Protein AF-Q93TV1-F1 (afdb_monomer_lite)

Organism: Pseudomonas putida (NCBI:txid303)

pLDDT: mean 79.98, std 17.53, range [32.12, 97.12]

Secondary structure (DSSP, 8-state):
--HHHHHHHHHHHHHHHHHHHHHS-HHHHHHHHHHHHHHHHHTTSTTTGGG-EEEEEE-S-HHHHHHHHHHHHHHHHHHTTSS--PEEEEEEEP-TT--HHHHHHHHHHHHHTT-TT-TTEEEEEEETTEEEE--TTPPPPHHHHHHHHHHHHHHHHHS-TTS---TTHHHHHHHHHHHHHHHH------

Radius of gyration: 18.32 Å; chains: 1; bounding box: 39×38×50 Å

Foldseek 3Di:
DDPVVVVVVLVVLVVLLVVLVVPDDPVLVVVLVVVLVVLQVVLVHPVSQQVAEDEQEDALDPVSLVVVSSVLSSQSVNVVPDVGHAAYEYEYEDALPDDLVSLVSVVVSCVSSVQVVDPSYFYWYDAQHDIHGDDSPDHHDPNSHVLNVVQVVVQVVPDDPPDDDDPPSSVVVVVVSVVVVVVVPDPDDD

Sequence (190 aa):
MSTIHDQAMNYVYQQVLQRLLSFFSRAERTALQLLIQRLVVAAGGMENIGQFKVLVPQSGLRDGCYTLALLRAAQLTVAGRAPATFQLRVASLRWSGDSPLALQNLHRSYSALFLYDDPRVEVLMVDNREVLPFDHRTPVSNEGRESSRVNLLLVGHCRTWLETPELWDDAYLATAEYTARSRAGTTAST

Structure (mmCIF, N/CA/C/O backbone):
data_AF-Q93TV1-F1
#
_entry.id   AF-Q93TV1-F1
#
loop_
_atom_site.group_PDB
_atom_site.id
_atom_site.type_symbol
_atom_site.label_atom_id
_atom_site.label_alt_id
_atom_site.label_comp_id
_atom_site.label_asym_id
_atom_site.label_entity_id
_atom_site.label_seq_id
_atom_site.pdbx_PDB_ins_code
_atom_site.Cartn_x
_atom_site.Cartn_y
_atom_site.Cartn_z
_atom_site.occupancy
_atom_site.B_iso_or_equiv
_atom_site.auth_seq_id
_atom_site.auth_comp_id
_atom_site.auth_asym_id
_atom_site.auth_atom_id
_atom_site.pdbx_PDB_model_num
ATOM 1 N N . MET A 1 1 ? -11.207 -20.197 13.398 1.00 51.91 1 MET A N 1
ATOM 2 C CA . MET A 1 1 ? -9.805 -19.793 13.638 1.00 51.91 1 MET A CA 1
ATOM 3 C C . MET A 1 1 ? -9.750 -19.101 14.995 1.00 51.91 1 MET A C 1
ATOM 5 O O . MET A 1 1 ? -10.727 -18.460 15.351 1.00 51.91 1 MET A O 1
ATOM 9 N N . SER A 1 2 ? -8.733 -19.393 15.811 1.00 61.09 2 SER A N 1
ATOM 10 C CA . SER A 1 2 ? -8.741 -19.150 17.266 1.00 61.09 2 SER A CA 1
ATOM 11 C C . SER A 1 2 ? -8.657 -17.660 17.609 1.00 61.09 2 SER A C 1
ATOM 13 O O . SER A 1 2 ? -7.766 -16.977 17.115 1.00 61.09 2 SER A O 1
ATOM 15 N N . THR A 1 3 ? -9.519 -17.188 18.513 1.00 74.56 3 THR A N 1
ATOM 16 C CA . THR A 1 3 ? -9.548 -15.815 19.059 1.00 74.56 3 THR A CA 1
ATOM 17 C C . THR A 1 3 ? -8.188 -15.330 19.579 1.00 74.56 3 THR A C 1
ATOM 19 O O . THR A 1 3 ? -7.917 -14.132 19.596 1.00 74.56 3 THR A O 1
ATOM 22 N N . ILE A 1 4 ? -7.307 -16.262 19.955 1.00 78.75 4 ILE A N 1
ATOM 23 C CA . ILE A 1 4 ? -5.931 -16.008 20.397 1.00 78.75 4 ILE A CA 1
ATOM 24 C C . ILE A 1 4 ? -5.050 -15.489 19.246 1.00 78.75 4 ILE A C 1
ATOM 26 O O . ILE A 1 4 ? -4.217 -14.613 19.467 1.00 78.75 4 ILE A O 1
ATOM 30 N N . HIS A 1 5 ? -5.233 -15.990 18.019 1.00 79.06 5 HIS A N 1
ATOM 31 C CA . HIS A 1 5 ? -4.479 -15.526 16.850 1.00 79.06 5 HIS A CA 1
ATOM 32 C C . HIS A 1 5 ? -4.855 -14.084 16.497 1.00 79.06 5 HIS A C 1
ATOM 34 O O . HIS A 1 5 ? -3.974 -13.246 16.341 1.00 79.06 5 HIS A O 1
ATOM 40 N N . ASP A 1 6 ? -6.150 -13.766 16.483 1.00 76.31 6 ASP A N 1
ATOM 41 C CA . ASP A 1 6 ? -6.624 -12.408 16.192 1.00 76.31 6 ASP A CA 1
ATOM 42 C C . ASP A 1 6 ? -6.149 -11.398 17.247 1.00 76.31 6 ASP A C 1
ATOM 44 O O . ASP A 1 6 ? -5.763 -10.274 16.922 1.00 76.31 6 ASP A O 1
ATOM 48 N N . GLN A 1 7 ? -6.119 -11.802 18.521 1.00 81.12 7 GLN A N 1
ATOM 49 C CA . GLN A 1 7 ? -5.555 -10.982 19.594 1.00 81.12 7 GLN A CA 1
ATOM 50 C C . GLN A 1 7 ? -4.052 -10.761 19.409 1.00 81.12 7 GLN A C 1
ATOM 52 O O . GLN A 1 7 ? -3.597 -9.619 19.477 1.00 81.12 7 GLN A O 1
ATOM 57 N N . ALA A 1 8 ? -3.286 -11.818 19.129 1.00 86.75 8 ALA A N 1
ATOM 58 C CA . ALA A 1 8 ? -1.849 -11.716 18.890 1.00 86.75 8 ALA A CA 1
ATOM 59 C C . ALA A 1 8 ? -1.531 -10.796 17.699 1.00 86.75 8 ALA A C 1
ATOM 61 O O . ALA A 1 8 ? -0.676 -9.917 17.812 1.00 86.75 8 ALA A O 1
ATOM 62 N N . MET A 1 9 ? -2.266 -10.929 16.594 1.00 87.50 9 MET A N 1
ATOM 63 C CA . MET A 1 9 ? -2.097 -10.076 15.416 1.00 87.50 9 MET A CA 1
ATOM 64 C C . MET A 1 9 ? -2.422 -8.611 15.722 1.00 87.50 9 MET A C 1
ATOM 66 O O . MET A 1 9 ? -1.662 -7.723 15.340 1.00 87.50 9 MET A O 1
ATOM 70 N N . ASN A 1 10 ? -3.478 -8.339 16.496 1.00 86.75 10 ASN A N 1
ATOM 71 C CA . ASN A 1 10 ? -3.793 -6.979 16.940 1.00 86.75 10 ASN A CA 1
ATOM 72 C C . ASN A 1 10 ? -2.676 -6.353 17.793 1.00 86.75 10 ASN A C 1
ATOM 74 O O . ASN A 1 10 ? -2.381 -5.169 17.619 1.00 86.75 10 ASN A O 1
ATOM 78 N N . TYR A 1 11 ? -2.013 -7.123 18.662 1.00 90.25 11 TYR A N 1
ATOM 79 C CA . TYR A 1 11 ? -0.843 -6.632 19.401 1.00 90.25 11 TYR A CA 1
ATOM 80 C C . TYR A 1 11 ? 0.322 -6.282 18.471 1.00 90.25 11 TYR A C 1
ATOM 82 O O . TYR A 1 11 ? 0.925 -5.216 18.620 1.00 90.25 11 TYR A O 1
ATOM 90 N N . VAL A 1 12 ? 0.608 -7.129 17.477 1.00 91.81 12 VAL A N 1
ATOM 91 C CA . VAL A 1 12 ? 1.661 -6.861 16.485 1.00 91.81 12 VAL A CA 1
ATOM 92 C C . VAL A 1 12 ? 1.351 -5.584 15.701 1.00 91.81 12 VAL A C 1
ATOM 94 O O . VAL A 1 12 ? 2.210 -4.710 15.577 1.00 91.81 12 VAL A O 1
ATOM 97 N N . TYR A 1 13 ? 0.110 -5.411 15.245 1.00 92.69 13 TYR A N 1
ATOM 98 C CA . TYR A 1 13 ? -0.332 -4.200 14.550 1.00 92.69 13 TYR A CA 1
ATOM 99 C C . TYR A 1 13 ? -0.162 -2.936 15.399 1.00 92.69 13 TYR A C 1
ATOM 101 O O . TYR A 1 13 ? 0.334 -1.919 14.907 1.00 92.69 13 TYR A O 1
ATOM 109 N N . GLN A 1 14 ? -0.514 -2.991 16.686 1.00 93.25 14 GLN A N 1
ATOM 110 C CA . GLN A 1 14 ? -0.308 -1.871 17.605 1.00 93.25 14 GLN A CA 1
ATOM 111 C C . GLN A 1 14 ? 1.178 -1.548 17.794 1.00 93.25 14 GLN A C 1
ATOM 113 O O . GLN A 1 14 ? 1.552 -0.374 17.781 1.00 93.25 14 GLN A O 1
ATOM 118 N N . GLN A 1 15 ? 2.036 -2.563 17.908 1.00 94.31 15 GLN A N 1
ATOM 119 C CA . GLN A 1 15 ? 3.480 -2.377 18.046 1.00 94.31 15 GLN A CA 1
ATOM 120 C C . GLN A 1 15 ? 4.099 -1.746 16.790 1.00 94.31 15 GLN A C 1
ATOM 122 O O . GLN A 1 15 ? 4.912 -0.822 16.890 1.00 94.31 15 GLN A O 1
ATOM 127 N N . VAL A 1 16 ? 3.688 -2.194 15.599 1.00 94.69 16 VAL A N 1
ATOM 128 C CA . VAL A 1 16 ? 4.121 -1.603 14.322 1.00 94.69 16 VAL A CA 1
ATOM 129 C C . VAL A 1 16 ? 3.671 -0.145 14.229 1.00 94.69 16 VAL A C 1
ATOM 131 O O . VAL A 1 16 ? 4.478 0.724 13.892 1.00 94.69 16 VAL A O 1
ATOM 134 N N . LEU A 1 17 ? 2.419 0.155 14.589 1.00 96.06 17 LEU A N 1
ATOM 135 C CA . LEU A 1 17 ? 1.909 1.525 14.607 1.00 96.06 17 LEU A CA 1
ATOM 136 C C . LEU A 1 17 ? 2.700 2.415 15.573 1.00 96.06 17 LEU A C 1
ATOM 138 O O . LEU A 1 17 ? 3.113 3.508 15.192 1.00 96.06 17 LEU A O 1
ATOM 142 N N . GLN A 1 18 ? 2.954 1.958 16.801 1.00 96.06 18 GLN A N 1
ATOM 143 C CA . GLN A 1 18 ? 3.752 2.704 17.778 1.00 96.06 18 GLN A CA 1
ATOM 144 C C . GLN A 1 18 ? 5.157 2.997 17.249 1.00 96.06 18 GLN A C 1
ATOM 146 O O . GLN A 1 18 ? 5.635 4.129 17.360 1.00 96.06 18 GLN A O 1
ATOM 151 N N . ARG A 1 19 ? 5.793 2.009 16.609 1.00 95.75 19 ARG A N 1
ATOM 152 C CA . ARG A 1 19 ? 7.098 2.188 15.974 1.00 95.75 19 ARG A CA 1
ATOM 153 C C . ARG A 1 19 ? 7.039 3.242 14.868 1.00 95.75 19 ARG A C 1
ATOM 155 O O . ARG A 1 19 ? 7.869 4.145 14.869 1.00 95.75 19 ARG A O 1
ATOM 162 N N . LEU A 1 20 ? 6.050 3.191 13.976 1.00 95.31 20 LEU A N 1
ATOM 163 C CA . LEU A 1 20 ? 5.877 4.202 12.924 1.00 95.31 20 LEU A CA 1
ATOM 164 C C . LEU A 1 20 ? 5.670 5.606 13.496 1.00 95.31 20 LEU A C 1
ATOM 166 O O . LEU A 1 20 ? 6.357 6.545 13.101 1.00 95.31 20 LEU A O 1
ATOM 170 N N . LEU A 1 21 ? 4.785 5.746 14.483 1.00 95.44 21 LEU A N 1
ATOM 171 C CA . LEU A 1 21 ? 4.524 7.033 15.124 1.00 95.44 21 LEU A CA 1
ATOM 172 C C . LEU A 1 21 ? 5.767 7.585 15.831 1.00 95.44 21 LEU A C 1
ATOM 174 O O . LEU A 1 21 ? 5.950 8.801 15.843 1.00 95.44 21 LEU A O 1
ATOM 178 N N . SER A 1 22 ? 6.632 6.723 16.381 1.00 95.56 22 SER A N 1
ATOM 179 C CA . SER A 1 22 ? 7.892 7.141 17.010 1.00 95.56 22 SER A CA 1
ATOM 180 C C . SER A 1 22 ? 8.866 7.798 16.025 1.00 95.56 22 SER A C 1
ATOM 182 O O . SER A 1 22 ? 9.562 8.732 16.413 1.00 95.56 22 SER A O 1
ATOM 184 N N . PHE A 1 23 ? 8.851 7.386 14.752 1.00 93.69 23 PHE A N 1
ATOM 185 C CA . PHE A 1 23 ? 9.654 8.003 13.692 1.00 93.69 23 PHE A CA 1
ATOM 186 C C . PHE A 1 23 ? 9.050 9.298 13.152 1.00 93.69 23 PHE A C 1
ATOM 188 O O . PHE A 1 23 ? 9.790 10.156 12.677 1.00 93.69 23 PHE A O 1
ATOM 195 N N . PHE A 1 24 ? 7.727 9.448 13.218 1.00 94.38 24 PHE A N 1
ATOM 196 C CA . PHE A 1 24 ? 7.070 10.629 12.678 1.00 94.38 24 PHE A CA 1
ATOM 197 C C . PHE A 1 24 ? 7.247 11.858 13.558 1.00 94.38 24 PHE A C 1
ATOM 199 O O . PHE A 1 24 ? 6.998 11.830 14.771 1.00 94.38 24 PHE A O 1
ATOM 206 N N . SER A 1 25 ? 7.592 12.968 12.908 1.00 95.25 25 SER A N 1
ATOM 207 C CA . SER A 1 25 ? 7.603 14.283 13.538 1.00 95.25 25 SER A CA 1
ATOM 208 C C . SER A 1 25 ? 6.189 14.704 13.958 1.00 95.25 25 SER A C 1
ATOM 210 O O . SER A 1 25 ? 5.174 14.154 13.519 1.00 95.25 25 SER A O 1
ATOM 212 N N . ARG A 1 26 ? 6.086 15.722 14.819 1.00 95.75 26 ARG A N 1
ATOM 213 C CA . ARG A 1 26 ? 4.777 16.244 15.247 1.00 95.75 26 ARG A CA 1
ATOM 214 C C . ARG A 1 26 ? 3.926 16.705 14.058 1.00 95.75 26 ARG A C 1
ATOM 216 O O . ARG A 1 26 ? 2.727 16.440 14.045 1.00 95.75 26 ARG A O 1
ATOM 223 N N . ALA A 1 27 ? 4.539 17.363 13.073 1.00 95.88 27 ALA A N 1
ATOM 224 C CA . ALA A 1 27 ? 3.848 17.826 11.871 1.00 95.88 27 ALA A CA 1
ATOM 225 C C . ALA A 1 27 ? 3.308 16.650 11.044 1.00 95.88 27 ALA A C 1
ATOM 227 O O . ALA A 1 27 ? 2.163 16.675 10.598 1.00 95.88 27 ALA A O 1
ATOM 228 N N . GLU A 1 28 ? 4.092 15.582 10.918 1.00 95.44 28 GLU A N 1
ATOM 229 C CA . GLU A 1 28 ? 3.715 14.376 10.176 1.00 95.44 28 GLU A CA 1
ATOM 230 C C . GLU A 1 28 ? 2.576 13.615 10.854 1.00 95.44 28 GLU A C 1
ATOM 232 O O . GLU A 1 28 ? 1.669 13.131 10.183 1.00 95.44 28 GLU A O 1
ATOM 237 N N . ARG A 1 29 ? 2.543 13.577 12.191 1.00 96.38 29 ARG A N 1
ATOM 238 C CA . ARG A 1 29 ? 1.406 13.007 12.934 1.00 96.38 29 ARG A CA 1
ATOM 239 C C . ARG A 1 29 ? 0.117 13.808 12.724 1.00 96.38 29 ARG A C 1
ATOM 241 O O . ARG A 1 29 ? -0.957 13.214 12.656 1.00 96.38 29 ARG A O 1
ATOM 248 N N . THR A 1 30 ? 0.203 15.132 12.586 1.00 96.31 30 THR A N 1
ATOM 249 C CA . THR A 1 30 ? -0.951 15.963 12.205 1.00 96.31 30 THR A CA 1
ATOM 250 C C . THR A 1 30 ? -1.374 15.680 10.762 1.00 96.31 30 THR A C 1
ATOM 252 O O . THR A 1 30 ? -2.558 15.465 10.503 1.00 96.31 30 THR A O 1
ATOM 255 N N . ALA A 1 31 ? -0.417 15.607 9.832 1.00 95.56 31 ALA A N 1
ATOM 256 C CA . ALA A 1 31 ? -0.677 15.259 8.436 1.00 95.56 31 ALA A CA 1
ATOM 257 C C . ALA A 1 31 ? -1.319 13.869 8.299 1.00 95.56 31 ALA A C 1
ATOM 259 O O . ALA A 1 31 ? -2.229 13.690 7.495 1.00 95.56 31 ALA A O 1
ATOM 260 N N . LEU A 1 32 ? -0.924 12.910 9.140 1.00 96.81 32 LEU A N 1
ATOM 261 C CA . LEU A 1 32 ? -1.528 11.584 9.217 1.00 96.81 32 LEU A CA 1
ATOM 262 C C . LEU A 1 32 ? -3.021 11.647 9.572 1.00 96.81 32 LEU A C 1
ATOM 264 O O . LEU A 1 32 ? -3.822 10.953 8.951 1.00 96.81 32 LEU A O 1
ATOM 268 N N . GLN A 1 33 ? -3.424 12.484 10.535 1.00 96.19 33 GLN A N 1
ATOM 269 C CA . GLN A 1 33 ? -4.848 12.640 10.866 1.00 96.19 33 GLN A CA 1
ATOM 270 C C . GLN A 1 33 ? -5.634 13.255 9.701 1.00 96.19 33 GLN A C 1
ATOM 272 O O . GLN A 1 33 ? -6.726 12.785 9.386 1.00 96.19 33 GLN A O 1
ATOM 277 N N . LEU A 1 34 ? -5.059 14.249 9.018 1.00 96.81 34 LEU A N 1
ATOM 278 C CA . LEU A 1 34 ? -5.664 14.845 7.822 1.00 96.81 34 LEU A CA 1
ATOM 279 C C . LEU A 1 34 ? -5.781 13.833 6.674 1.00 96.81 34 LEU A C 1
ATOM 281 O O . LEU A 1 34 ? -6.793 13.805 5.976 1.00 96.81 34 LEU A O 1
ATOM 285 N N . LEU A 1 35 ? -4.774 12.976 6.492 1.00 96.56 35 LEU A N 1
ATOM 286 C CA . LEU A 1 35 ? -4.797 11.894 5.511 1.00 96.56 35 LEU A CA 1
ATOM 287 C C . LEU A 1 35 ? -5.928 10.906 5.810 1.00 96.56 35 LEU A C 1
ATOM 289 O O . LEU A 1 35 ? -6.704 10.593 4.913 1.00 96.56 35 LEU A O 1
ATOM 293 N N . ILE A 1 36 ? -6.068 10.466 7.065 1.00 95.88 36 ILE A N 1
ATOM 294 C CA . ILE A 1 36 ? -7.160 9.574 7.482 1.00 95.88 36 ILE A CA 1
ATOM 295 C C . ILE A 1 36 ? -8.518 10.212 7.170 1.00 95.88 36 ILE A C 1
ATOM 297 O O . ILE A 1 36 ? -9.369 9.561 6.570 1.00 95.88 36 ILE A O 1
ATOM 301 N N . GLN A 1 37 ? -8.713 11.488 7.512 1.00 95.88 37 GLN A N 1
ATOM 302 C CA . GLN A 1 37 ? -9.957 12.201 7.206 1.00 95.88 37 GLN A CA 1
ATOM 303 C C . GLN A 1 37 ? -10.242 12.235 5.702 1.00 95.88 37 GLN A C 1
ATOM 305 O O . GLN A 1 37 ? -11.354 11.928 5.280 1.00 95.88 37 GLN A O 1
ATOM 310 N N . ARG A 1 38 ? -9.236 12.551 4.879 1.00 96.12 38 ARG A N 1
ATOM 311 C CA . ARG A 1 38 ? -9.382 12.571 3.417 1.00 96.12 38 ARG A CA 1
ATOM 312 C C . ARG A 1 38 ? -9.702 11.194 2.842 1.00 96.12 38 ARG A C 1
ATOM 314 O O . ARG A 1 38 ? -10.518 11.113 1.931 1.00 96.12 38 ARG A O 1
ATOM 321 N N . LEU A 1 39 ? -9.109 10.129 3.379 1.00 95.44 39 LEU A N 1
ATOM 322 C CA . LEU A 1 39 ? -9.408 8.754 2.970 1.00 95.44 39 LEU A CA 1
ATOM 323 C C . LEU A 1 39 ? -10.844 8.358 3.323 1.00 95.44 39 LEU A C 1
ATOM 325 O O . LEU A 1 39 ? -11.532 7.786 2.487 1.00 95.44 39 LEU A O 1
ATOM 329 N N . VAL A 1 40 ? -11.317 8.707 4.523 1.00 94.69 40 VAL A N 1
ATOM 330 C CA . VAL A 1 40 ? -12.706 8.455 4.946 1.00 94.69 40 VAL A CA 1
ATOM 331 C C . VAL A 1 40 ? -13.693 9.208 4.051 1.00 94.69 40 VAL A C 1
ATOM 333 O O . VAL A 1 40 ? -14.680 8.634 3.601 1.00 94.69 40 VAL A O 1
ATOM 336 N N . VAL A 1 41 ? -13.419 10.480 3.751 1.00 96.25 41 VAL A N 1
ATOM 337 C CA . VAL A 1 41 ? -14.267 11.282 2.855 1.00 96.25 41 VAL A CA 1
ATOM 338 C C . VAL A 1 41 ? -14.264 10.706 1.438 1.00 96.25 41 VAL A C 1
ATOM 340 O O . VAL A 1 41 ? -15.326 10.561 0.843 1.00 96.25 41 VAL A O 1
ATOM 343 N N . ALA A 1 42 ? -13.099 10.323 0.908 1.00 94.56 42 ALA A N 1
ATOM 344 C CA . ALA A 1 42 ? -12.984 9.722 -0.421 1.00 94.56 42 ALA A CA 1
ATOM 345 C C . ALA A 1 42 ? -13.672 8.351 -0.523 1.00 94.56 42 ALA A C 1
ATOM 347 O O . ALA A 1 42 ? -14.193 8.009 -1.582 1.00 94.56 42 ALA A O 1
ATOM 348 N N . ALA A 1 43 ? -13.707 7.589 0.572 1.00 93.38 43 ALA A N 1
ATOM 349 C CA . ALA A 1 43 ? -14.462 6.345 0.661 1.00 93.38 43 ALA A CA 1
ATOM 350 C C . ALA A 1 43 ? -15.983 6.564 0.691 1.00 93.38 43 ALA A C 1
ATOM 352 O O . ALA A 1 43 ? -16.729 5.606 0.516 1.00 93.38 43 ALA A O 1
ATOM 353 N N . GLY A 1 44 ? -16.452 7.798 0.900 1.00 93.25 44 GLY A N 1
ATOM 354 C CA . GLY A 1 44 ? -17.870 8.101 1.072 1.00 93.25 44 GLY A CA 1
ATOM 355 C C . GLY A 1 44 ? -18.382 7.763 2.471 1.00 93.25 44 GLY A C 1
ATOM 356 O O . GLY A 1 44 ? -19.529 7.355 2.597 1.00 93.25 44 GLY A O 1
ATOM 357 N N . GLY A 1 45 ? -17.534 7.882 3.498 1.00 92.00 45 GLY A N 1
ATOM 358 C CA . GLY A 1 45 ? -17.891 7.628 4.895 1.00 92.00 45 GLY A CA 1
ATOM 359 C C . GLY A 1 45 ? -17.114 6.474 5.533 1.00 92.00 45 GLY A C 1
ATOM 360 O O . GLY A 1 45 ? -16.386 5.726 4.876 1.00 92.00 45 GLY A O 1
ATOM 361 N N . MET A 1 46 ? -17.248 6.337 6.854 1.00 90.62 46 MET A N 1
ATOM 362 C CA . MET A 1 46 ? -16.574 5.279 7.620 1.00 90.62 46 MET A CA 1
ATOM 363 C C . MET A 1 46 ? -17.219 3.908 7.373 1.00 90.62 46 MET A C 1
ATOM 365 O O . MET A 1 46 ? -16.555 2.882 7.438 1.00 90.62 46 MET A O 1
ATOM 369 N N . GLU A 1 47 ? -18.504 3.890 7.042 1.00 89.94 47 GLU A N 1
ATOM 370 C CA . GLU A 1 47 ? -19.279 2.714 6.662 1.00 89.94 47 GLU A CA 1
ATOM 371 C C . GLU A 1 47 ? -18.759 2.058 5.374 1.00 89.94 47 GLU A C 1
ATOM 373 O O . GLU A 1 47 ? -18.751 0.833 5.259 1.00 89.94 47 GLU A O 1
ATOM 378 N N . ASN A 1 48 ? -18.247 2.863 4.441 1.00 91.88 48 ASN A N 1
ATOM 379 C CA . ASN A 1 48 ? -17.777 2.409 3.133 1.00 91.88 48 ASN A CA 1
ATOM 380 C C . ASN A 1 48 ? -16.265 2.135 3.103 1.00 91.88 48 ASN A C 1
ATOM 382 O O . ASN A 1 48 ? -15.750 1.559 2.141 1.00 91.88 48 ASN A O 1
ATOM 386 N N . ILE A 1 49 ? -15.533 2.486 4.170 1.00 93.06 49 ILE A N 1
ATOM 387 C CA . ILE A 1 49 ? -14.069 2.386 4.187 1.00 93.06 49 ILE A CA 1
ATOM 388 C C . ILE A 1 49 ? -13.569 0.953 4.001 1.00 93.06 49 ILE A C 1
ATOM 390 O O . ILE A 1 49 ? -12.516 0.764 3.407 1.00 93.06 49 ILE A O 1
ATOM 394 N N . GLY A 1 50 ? -14.326 -0.057 4.443 1.00 91.31 50 GLY A N 1
ATOM 395 C CA . GLY A 1 50 ? -13.956 -1.471 4.304 1.00 91.31 50 GLY A CA 1
ATOM 396 C C . GLY A 1 50 ? -13.864 -1.964 2.855 1.00 91.31 50 GLY A C 1
ATOM 397 O O . GLY A 1 50 ? -13.154 -2.928 2.573 1.00 91.31 50 GLY A O 1
ATOM 398 N N . GLN A 1 51 ? -14.566 -1.300 1.933 1.00 91.44 51 GLN A N 1
ATOM 399 C CA . GLN A 1 51 ? -14.578 -1.631 0.503 1.00 91.44 51 GLN A CA 1
ATOM 400 C C . GLN A 1 51 ? -13.657 -0.715 -0.313 1.00 91.44 51 GLN A C 1
ATOM 402 O O . GLN A 1 51 ? -13.396 -0.971 -1.490 1.00 91.44 51 GLN A O 1
ATOM 407 N N . PHE A 1 52 ? -13.152 0.354 0.305 1.00 94.62 52 PHE A N 1
ATOM 408 C CA . PHE A 1 52 ? -12.301 1.326 -0.356 1.00 94.62 52 PHE A CA 1
ATOM 409 C C . PHE A 1 52 ? -10.916 0.733 -0.627 1.00 94.62 52 PHE A C 1
ATOM 411 O O . PHE A 1 52 ? -10.285 0.164 0.265 1.00 94.62 52 PHE A O 1
ATOM 418 N N . LYS A 1 53 ? -10.434 0.870 -1.865 1.00 92.94 53 LYS A N 1
ATOM 419 C CA . LYS A 1 53 ? -9.137 0.342 -2.303 1.00 92.94 53 LYS A CA 1
ATOM 420 C C . LYS A 1 53 ? -8.176 1.487 -2.573 1.00 92.94 53 LYS A C 1
ATOM 422 O O . LYS A 1 53 ? -8.437 2.332 -3.426 1.00 92.94 53 LYS A O 1
ATOM 427 N N . VAL A 1 54 ? -7.050 1.486 -1.870 1.00 92.62 54 VAL A N 1
ATOM 428 C CA . VAL A 1 54 ? -5.963 2.449 -2.055 1.00 92.62 54 VAL A CA 1
ATOM 429 C C . VAL A 1 54 ? -4.824 1.756 -2.778 1.00 92.62 54 VAL A C 1
ATOM 431 O O . VAL A 1 54 ? -4.276 0.774 -2.287 1.00 92.62 54 VAL A O 1
ATOM 434 N N . LEU A 1 55 ? -4.473 2.284 -3.944 1.00 89.19 55 LEU A N 1
ATOM 435 C CA . LEU A 1 55 ? -3.403 1.771 -4.784 1.00 89.19 55 LEU A CA 1
ATOM 436 C C . LEU A 1 55 ? -2.153 2.627 -4.620 1.00 89.19 55 LEU A C 1
ATOM 438 O O . LEU A 1 55 ? -2.229 3.848 -4.747 1.00 89.19 55 LEU A O 1
ATOM 442 N N . VAL A 1 56 ? -1.012 1.994 -4.374 1.00 85.56 56 VAL A N 1
ATOM 443 C CA . VAL A 1 56 ? 0.266 2.681 -4.199 1.00 85.56 56 VAL A CA 1
ATOM 444 C C . VAL A 1 56 ? 1.302 2.062 -5.132 1.00 85.56 56 VAL A C 1
ATOM 446 O O . VAL A 1 56 ? 1.748 0.941 -4.871 1.00 85.56 56 VAL A O 1
ATOM 449 N N . PRO A 1 57 ? 1.714 2.768 -6.197 1.00 82.56 57 PRO A N 1
ATOM 450 C CA . PRO A 1 57 ? 2.888 2.366 -6.953 1.00 82.56 57 PRO A CA 1
ATOM 451 C C . PRO A 1 57 ? 4.138 2.543 -6.079 1.00 82.56 57 PRO A C 1
ATOM 453 O O . PRO A 1 57 ? 4.299 3.556 -5.394 1.00 82.56 57 PRO A O 1
ATOM 456 N N . GLN A 1 58 ? 5.018 1.549 -6.075 1.00 82.75 58 GLN A N 1
ATOM 457 C CA . GLN A 1 58 ? 6.266 1.551 -5.325 1.00 82.75 58 GLN A CA 1
ATOM 458 C C . GLN A 1 58 ? 7.458 1.430 -6.263 1.00 82.75 58 GLN A C 1
ATOM 460 O O . GLN A 1 58 ? 7.655 0.416 -6.923 1.00 82.75 58 GLN A O 1
ATOM 465 N N . SER A 1 59 ? 8.279 2.476 -6.264 1.00 70.06 59 SER A N 1
ATOM 466 C CA . SER A 1 59 ? 9.525 2.558 -7.031 1.00 70.06 59 SER A CA 1
ATOM 467 C C . SER A 1 59 ? 10.776 2.292 -6.185 1.00 70.06 59 SER A C 1
ATOM 469 O O . SER A 1 59 ? 11.889 2.335 -6.694 1.00 70.06 59 SER A O 1
ATOM 471 N N . GLY A 1 60 ? 10.626 2.066 -4.873 1.00 73.25 60 GLY A N 1
ATOM 472 C CA . GLY A 1 60 ? 11.751 1.902 -3.939 1.00 73.25 60 GLY A CA 1
ATOM 473 C C . GLY A 1 60 ? 12.494 3.193 -3.588 1.00 73.25 60 GLY A C 1
ATOM 474 O O . GLY A 1 60 ? 13.418 3.168 -2.775 1.00 73.25 60 GLY A O 1
ATOM 475 N N . LEU A 1 61 ? 12.068 4.330 -4.141 1.00 79.19 61 LEU A N 1
ATOM 476 C CA . LEU A 1 61 ? 12.586 5.645 -3.782 1.00 79.19 61 LEU A CA 1
ATOM 477 C C . LEU A 1 61 ? 12.123 6.060 -2.384 1.00 79.19 61 LEU A C 1
ATOM 479 O O . LEU A 1 61 ? 11.064 5.651 -1.899 1.00 79.19 61 LEU A O 1
ATOM 483 N N . ARG A 1 62 ? 12.916 6.926 -1.747 1.00 81.00 62 ARG A N 1
ATOM 484 C CA . ARG A 1 62 ? 12.684 7.390 -0.373 1.00 81.00 62 ARG A CA 1
ATOM 485 C C . ARG A 1 62 ? 11.267 7.933 -0.170 1.00 81.00 62 ARG A C 1
ATOM 487 O O . ARG A 1 62 ? 10.619 7.569 0.809 1.00 81.00 62 ARG A O 1
ATOM 494 N N . ASP A 1 63 ? 10.784 8.752 -1.096 1.00 81.31 63 ASP A N 1
ATOM 495 C CA . ASP A 1 63 ? 9.484 9.416 -0.966 1.00 81.31 63 ASP A CA 1
ATOM 496 C C . ASP A 1 63 ? 8.315 8.434 -1.147 1.00 81.31 63 ASP A C 1
ATOM 498 O O . ASP A 1 63 ? 7.306 8.524 -0.441 1.00 81.31 63 ASP A O 1
ATOM 502 N N . GLY A 1 64 ? 8.481 7.424 -2.009 1.00 83.31 64 GLY A N 1
ATOM 503 C CA . GLY A 1 64 ? 7.528 6.322 -2.171 1.00 83.31 64 GLY A CA 1
ATOM 504 C C . GLY A 1 64 ? 7.443 5.440 -0.923 1.00 83.31 64 GLY A C 1
ATOM 505 O O . GLY A 1 64 ? 6.344 5.140 -0.448 1.00 83.31 64 GLY A O 1
ATOM 506 N N . CYS A 1 65 ? 8.594 5.103 -0.333 1.00 86.50 65 CYS A N 1
ATOM 507 C CA . CYS A 1 65 ? 8.673 4.373 0.934 1.00 86.50 65 CYS A CA 1
ATOM 508 C C . CYS A 1 65 ? 8.050 5.168 2.092 1.00 86.50 65 CYS A C 1
ATOM 510 O O . CYS A 1 65 ? 7.346 4.603 2.929 1.00 86.50 65 CYS A O 1
ATOM 512 N N . TYR A 1 66 ? 8.275 6.484 2.134 1.00 89.69 66 TYR A N 1
ATOM 513 C CA . TYR A 1 66 ? 7.708 7.360 3.157 1.00 89.69 66 TYR A CA 1
ATOM 514 C C . TYR A 1 66 ? 6.181 7.478 3.030 1.00 89.69 66 TYR A C 1
ATOM 516 O O . TYR A 1 66 ? 5.456 7.357 4.019 1.00 89.69 66 TYR A O 1
ATOM 524 N N . THR A 1 67 ? 5.681 7.612 1.801 1.00 91.25 67 THR A N 1
ATOM 525 C CA . THR A 1 67 ? 4.241 7.606 1.503 1.00 91.25 67 THR A CA 1
ATOM 526 C C . THR A 1 67 ? 3.590 6.290 1.929 1.00 91.25 67 THR A C 1
ATOM 528 O O . THR A 1 67 ? 2.535 6.296 2.567 1.00 91.25 67 THR A O 1
ATOM 531 N N . LEU A 1 68 ? 4.240 5.156 1.649 1.00 93.62 68 LEU A N 1
ATOM 532 C CA . LEU A 1 68 ? 3.764 3.843 2.082 1.00 93.62 68 LEU A CA 1
ATOM 533 C C . LEU A 1 68 ? 3.727 3.714 3.606 1.00 93.62 68 LEU A C 1
ATOM 535 O O . LEU A 1 68 ? 2.754 3.196 4.148 1.00 93.62 68 LEU A O 1
ATOM 539 N N . ALA A 1 69 ? 4.746 4.217 4.305 1.00 95.00 69 ALA A N 1
ATOM 540 C CA . ALA A 1 69 ? 4.782 4.218 5.763 1.00 95.00 69 ALA A CA 1
ATOM 541 C C . ALA A 1 69 ? 3.637 5.053 6.367 1.00 95.00 69 ALA A C 1
ATOM 543 O O . ALA A 1 69 ? 2.990 4.608 7.317 1.00 95.00 69 ALA A O 1
ATOM 544 N N . LEU A 1 70 ? 3.341 6.229 5.800 1.00 95.44 70 LEU A N 1
ATOM 545 C CA . LEU A 1 70 ? 2.203 7.061 6.214 1.00 95.44 70 LEU A CA 1
ATOM 546 C C . LEU A 1 70 ? 0.860 6.363 5.974 1.00 95.44 70 LEU A C 1
ATOM 548 O O . LEU A 1 70 ? 0.012 6.347 6.866 1.00 95.44 70 LEU A O 1
ATOM 552 N N . LEU A 1 71 ? 0.670 5.748 4.804 1.00 96.12 71 LEU A N 1
ATOM 553 C CA . LEU A 1 71 ? -0.547 4.993 4.496 1.00 96.12 71 LEU A CA 1
ATOM 554 C C . LEU A 1 71 ? -0.704 3.771 5.400 1.00 96.12 71 LEU A C 1
ATOM 556 O O . LEU A 1 71 ? -1.806 3.505 5.880 1.00 96.12 71 LEU A O 1
ATOM 560 N N . ARG A 1 72 ? 0.394 3.074 5.704 1.00 96.69 72 ARG A N 1
ATOM 561 C CA . ARG A 1 72 ? 0.382 1.958 6.649 1.00 96.69 72 ARG A CA 1
ATOM 562 C C . ARG A 1 72 ? -0.005 2.427 8.048 1.00 96.69 72 ARG A C 1
ATOM 564 O O . ARG A 1 72 ? -0.881 1.832 8.668 1.00 96.69 72 ARG A O 1
ATOM 571 N N . ALA A 1 73 ? 0.566 3.531 8.527 1.00 97.12 73 ALA A N 1
ATOM 572 C CA . ALA A 1 73 ? 0.177 4.115 9.808 1.00 97.12 73 ALA A CA 1
ATOM 573 C C . ALA A 1 73 ? -1.298 4.549 9.824 1.00 97.12 73 ALA A C 1
ATOM 575 O O . ALA A 1 73 ? -1.978 4.367 10.836 1.00 97.12 73 ALA A O 1
ATOM 576 N N . ALA A 1 74 ? -1.815 5.078 8.710 1.00 96.94 74 ALA A N 1
ATOM 577 C CA . ALA A 1 74 ? -3.219 5.456 8.581 1.00 96.94 74 ALA A CA 1
ATOM 578 C C . ALA A 1 74 ? -4.124 4.226 8.700 1.00 96.94 74 ALA A C 1
ATOM 580 O O . ALA A 1 74 ? -5.048 4.221 9.511 1.00 96.94 74 ALA A O 1
ATOM 581 N N . GLN A 1 75 ? -3.805 3.162 7.960 1.00 96.25 75 GLN A N 1
ATOM 582 C CA . GLN A 1 75 ? -4.538 1.898 7.988 1.00 96.25 75 GLN A CA 1
ATOM 583 C C . GLN A 1 75 ? -4.587 1.309 9.403 1.00 96.25 75 GLN A C 1
ATOM 585 O O . GLN A 1 75 ? -5.668 1.011 9.907 1.00 96.25 75 GLN A O 1
ATOM 590 N N . LEU A 1 76 ? -3.438 1.217 10.080 1.00 96.00 76 LEU A N 1
ATOM 591 C CA . LEU A 1 76 ? -3.351 0.674 11.439 1.00 96.00 76 LEU A CA 1
ATOM 592 C C . LEU A 1 76 ? -4.049 1.569 12.478 1.00 96.00 76 LEU A C 1
ATOM 594 O O . LEU A 1 76 ? -4.647 1.069 13.429 1.00 96.00 76 LEU A O 1
ATOM 598 N N . THR A 1 77 ? -4.036 2.892 12.288 1.00 95.31 77 THR A N 1
ATOM 599 C CA . THR A 1 77 ? -4.767 3.827 13.161 1.00 95.31 77 THR A CA 1
ATOM 600 C C . THR A 1 77 ? -6.280 3.645 13.034 1.00 95.31 77 THR A C 1
ATOM 602 O O . THR A 1 77 ? -6.983 3.665 14.045 1.00 95.31 77 THR A O 1
ATOM 605 N N . VAL A 1 78 ? -6.793 3.453 11.813 1.00 93.38 78 VAL A N 1
ATOM 606 C CA . VAL A 1 78 ? -8.220 3.174 11.580 1.00 93.38 78 VAL A CA 1
ATOM 607 C C . VAL A 1 78 ? -8.587 1.794 12.128 1.00 93.38 78 VAL A C 1
ATOM 609 O O . VAL A 1 78 ? -9.604 1.671 12.804 1.00 93.38 78 VAL A O 1
ATOM 612 N N . ALA A 1 79 ? -7.727 0.787 11.941 1.00 92.12 79 ALA A N 1
ATOM 613 C CA . ALA A 1 79 ? -7.927 -0.571 12.457 1.00 92.12 79 ALA A CA 1
ATOM 614 C C . ALA A 1 79 ? -8.118 -0.618 13.980 1.00 92.12 79 ALA A C 1
ATOM 616 O O . ALA A 1 79 ? -8.856 -1.459 14.478 1.00 92.12 79 ALA A O 1
ATOM 617 N N . GLY A 1 80 ? -7.462 0.281 14.720 1.00 88.81 80 GLY A N 1
ATOM 618 C CA . GLY A 1 80 ? -7.612 0.373 16.173 1.00 88.81 80 GLY A CA 1
ATOM 619 C C . GLY A 1 80 ? -8.913 1.035 16.643 1.00 88.81 80 GLY A C 1
ATOM 620 O O . GLY A 1 80 ? -9.200 1.003 17.836 1.00 88.81 80 GLY A O 1
ATOM 621 N N . ARG A 1 81 ? -9.678 1.671 15.745 1.00 87.94 81 ARG A N 1
ATOM 622 C CA . ARG A 1 81 ? -10.885 2.453 16.080 1.00 87.94 81 ARG A CA 1
ATOM 623 C C . ARG A 1 81 ? -12.155 1.955 15.391 1.00 87.94 81 ARG A C 1
ATOM 625 O O . ARG A 1 81 ? -13.245 2.272 15.855 1.00 87.94 81 ARG A O 1
ATOM 632 N N . ALA A 1 82 ? -12.023 1.220 14.291 1.00 85.44 82 ALA A N 1
ATOM 633 C CA . ALA A 1 82 ? -13.127 0.752 13.464 1.00 85.44 82 ALA A CA 1
ATOM 634 C C . ALA A 1 82 ? -12.976 -0.746 13.144 1.00 85.44 82 ALA A C 1
ATOM 636 O O . ALA A 1 82 ? -11.853 -1.237 13.020 1.00 85.44 82 ALA A O 1
ATOM 637 N N . PRO A 1 83 ? -14.092 -1.478 12.965 1.00 81.19 83 PRO A N 1
ATOM 638 C CA . PRO A 1 83 ? -14.057 -2.912 12.667 1.00 81.19 83 PRO A CA 1
ATOM 639 C C . PRO A 1 83 ? -13.479 -3.227 11.277 1.00 81.19 83 PRO A C 1
ATOM 641 O O . PRO A 1 83 ? -12.985 -4.331 11.055 1.00 81.19 83 PRO A O 1
ATOM 644 N N . ALA A 1 84 ? -13.514 -2.265 10.350 1.00 88.25 84 ALA A N 1
ATOM 645 C CA . ALA A 1 84 ? -13.001 -2.399 8.992 1.00 88.25 84 ALA A CA 1
ATOM 646 C C . ALA A 1 84 ? -12.079 -1.228 8.622 1.00 88.25 84 ALA A C 1
ATOM 648 O O . ALA A 1 84 ? -12.197 -0.124 9.155 1.00 88.25 84 ALA A O 1
ATOM 649 N N . THR A 1 85 ? -11.174 -1.470 7.676 1.00 93.50 85 THR A N 1
ATOM 650 C CA . THR A 1 85 ? -10.289 -0.455 7.091 1.00 93.50 85 THR A CA 1
ATOM 651 C C . THR A 1 85 ? -10.243 -0.615 5.583 1.00 93.50 85 THR A C 1
ATOM 653 O O . THR A 1 85 ? -10.578 -1.678 5.066 1.00 93.50 85 THR A O 1
ATOM 656 N N . PHE A 1 86 ? -9.732 0.401 4.895 1.00 95.12 86 PHE A N 1
ATOM 657 C CA . PHE A 1 86 ? -9.449 0.300 3.469 1.00 95.12 86 PHE A CA 1
ATOM 658 C C . PHE A 1 86 ? -8.450 -0.822 3.166 1.00 95.12 86 PHE A C 1
ATOM 660 O O . PHE A 1 86 ? -7.612 -1.190 4.004 1.00 95.12 86 PHE A O 1
ATOM 667 N N . GLN A 1 87 ? -8.559 -1.342 1.948 1.00 94.88 87 GLN A N 1
ATOM 668 C CA . GLN A 1 87 ? -7.665 -2.338 1.376 1.00 94.88 87 GLN A CA 1
ATOM 669 C C . GLN A 1 87 ? -6.493 -1.619 0.714 1.00 94.88 87 GLN A C 1
ATOM 671 O O . GLN A 1 87 ? -6.689 -0.736 -0.126 1.00 94.88 87 GLN A O 1
ATOM 676 N N . LEU A 1 88 ? -5.275 -1.977 1.102 1.00 95.00 88 LEU A N 1
ATOM 677 C CA . LEU A 1 88 ? -4.058 -1.365 0.586 1.00 95.00 88 LEU A CA 1
ATOM 678 C C . LEU A 1 88 ? -3.439 -2.282 -0.468 1.00 95.00 88 LEU A C 1
ATOM 680 O O . LEU A 1 88 ? -3.082 -3.415 -0.174 1.00 95.00 88 LEU A O 1
ATOM 684 N N . ARG A 1 89 ? -3.283 -1.784 -1.691 1.00 91.69 89 ARG A N 1
ATOM 685 C CA . ARG A 1 89 ? -2.622 -2.495 -2.785 1.00 91.69 89 ARG A CA 1
ATOM 686 C C . ARG A 1 89 ? -1.313 -1.808 -3.110 1.00 91.69 89 ARG A C 1
ATOM 688 O O . ARG A 1 89 ? -1.303 -0.672 -3.579 1.00 91.69 89 ARG A O 1
ATOM 695 N N . VAL A 1 90 ? -0.218 -2.497 -2.846 1.00 90.31 90 VAL A N 1
ATOM 696 C CA . VAL A 1 90 ? 1.137 -2.014 -3.089 1.00 90.31 90 VAL A CA 1
ATOM 697 C C . VAL A 1 90 ? 1.643 -2.709 -4.336 1.00 90.31 90 VAL A C 1
ATOM 699 O O . VAL A 1 90 ? 1.737 -3.929 -4.328 1.00 90.31 90 VAL A O 1
ATOM 702 N N . ALA A 1 91 ? 1.953 -1.970 -5.398 1.00 86.94 91 ALA A N 1
ATOM 703 C CA . ALA A 1 91 ? 2.489 -2.577 -6.612 1.00 86.94 91 ALA A CA 1
ATOM 704 C C . ALA A 1 91 ? 3.854 -2.029 -6.969 1.00 86.94 91 ALA A C 1
ATOM 706 O O . ALA A 1 91 ? 4.029 -0.820 -7.118 1.00 86.94 91 ALA A O 1
ATOM 707 N N . SER A 1 92 ? 4.786 -2.945 -7.170 1.00 84.56 92 SER A N 1
ATOM 708 C CA . SER A 1 92 ? 6.124 -2.645 -7.656 1.00 84.56 92 SER A CA 1
ATOM 709 C C . SER A 1 92 ? 6.212 -2.977 -9.133 1.00 84.56 92 SER A C 1
ATOM 711 O O . SER A 1 92 ? 5.884 -4.089 -9.545 1.00 84.56 92 SER A O 1
ATOM 713 N N . LEU A 1 93 ? 6.669 -2.028 -9.940 1.00 76.19 93 LEU A N 1
ATOM 714 C CA . LEU A 1 93 ? 6.988 -2.319 -11.330 1.00 76.19 93 LEU A CA 1
ATOM 715 C C . LEU A 1 93 ? 8.276 -3.142 -11.373 1.00 76.19 93 LEU A C 1
ATOM 717 O O . LEU A 1 93 ? 9.257 -2.774 -10.732 1.00 76.19 93 LEU A O 1
ATOM 721 N N . ARG A 1 94 ? 8.275 -4.242 -12.123 1.00 76.31 94 ARG A N 1
ATOM 722 C CA . ARG A 1 94 ? 9.494 -4.965 -12.472 1.00 76.31 94 ARG A CA 1
ATOM 723 C C . ARG A 1 94 ? 10.056 -4.363 -13.739 1.00 76.31 94 ARG A C 1
ATOM 725 O O . ARG A 1 94 ? 9.402 -4.351 -14.778 1.00 76.31 94 ARG A O 1
ATOM 732 N N . TRP A 1 95 ? 11.286 -3.889 -13.641 1.00 69.06 95 TRP A N 1
ATOM 733 C CA . TRP A 1 95 ? 12.013 -3.321 -14.761 1.00 69.06 95 TRP A CA 1
ATOM 734 C C . TRP A 1 95 ? 13.338 -4.058 -14.965 1.00 69.06 95 TRP A C 1
ATOM 736 O O . TRP A 1 95 ? 13.977 -4.507 -14.011 1.00 69.06 95 TRP A O 1
ATOM 746 N N . SER A 1 96 ? 13.796 -4.170 -16.216 1.00 59.00 96 SER A N 1
ATOM 747 C CA . SER A 1 96 ? 15.040 -4.874 -16.569 1.00 59.00 96 SER A CA 1
ATOM 748 C C . SER A 1 96 ? 16.315 -4.271 -15.956 1.00 59.00 96 SER A C 1
ATOM 750 O O . SER A 1 96 ? 17.361 -4.912 -15.973 1.00 59.00 96 SER A O 1
ATOM 752 N N . GLY A 1 97 ? 16.240 -3.048 -15.431 1.00 61.84 97 GLY A N 1
ATOM 753 C CA . GLY A 1 97 ? 17.309 -2.362 -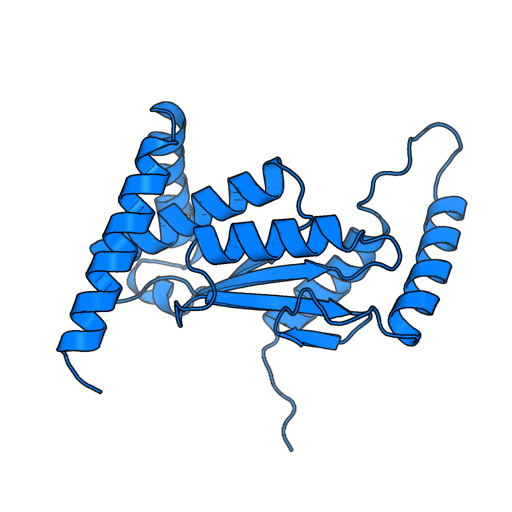14.699 1.00 61.84 97 GLY A CA 1
ATOM 754 C C . GLY A 1 97 ? 17.222 -2.474 -13.173 1.00 61.84 97 GLY A C 1
ATOM 755 O O . GLY A 1 97 ? 18.057 -1.883 -12.489 1.00 61.84 97 GLY A O 1
ATOM 756 N N . ASP A 1 98 ? 16.244 -3.203 -12.622 1.00 68.00 98 ASP A N 1
ATOM 757 C CA . ASP A 1 98 ? 16.148 -3.405 -11.175 1.00 68.00 98 ASP A CA 1
ATOM 758 C C . ASP A 1 98 ? 17.358 -4.187 -10.662 1.00 68.00 98 ASP A C 1
ATOM 760 O O . ASP A 1 98 ? 17.529 -5.379 -10.935 1.00 68.00 98 ASP A O 1
ATOM 764 N N . SER A 1 99 ? 18.185 -3.526 -9.854 1.00 76.19 99 SER A N 1
ATOM 765 C CA . SER A 1 99 ? 19.239 -4.213 -9.115 1.00 76.19 99 SER A CA 1
ATOM 766 C C . SER A 1 99 ? 18.615 -5.228 -8.146 1.00 76.19 99 SER A C 1
ATOM 768 O O . SER A 1 99 ? 17.678 -4.876 -7.420 1.00 76.19 99 SER A O 1
ATOM 770 N N . PRO A 1 100 ? 19.169 -6.450 -8.023 1.00 80.56 100 PRO A N 1
ATOM 771 C CA . PRO A 1 100 ? 18.755 -7.402 -6.992 1.00 80.56 100 PRO A CA 1
ATOM 772 C C . PRO A 1 100 ? 18.761 -6.794 -5.581 1.00 80.56 100 PRO A C 1
ATOM 774 O O . PRO A 1 100 ? 17.923 -7.135 -4.747 1.00 80.56 100 PRO A O 1
ATOM 777 N N . LEU A 1 101 ? 19.667 -5.844 -5.320 1.00 84.38 101 LEU A N 1
ATOM 778 C CA . LEU A 1 101 ? 19.740 -5.126 -4.049 1.00 84.38 101 LEU A CA 1
ATOM 779 C C . LEU A 1 101 ? 18.518 -4.222 -3.818 1.00 84.38 101 LEU A C 1
ATOM 781 O O . LEU A 1 101 ? 18.029 -4.127 -2.694 1.00 84.38 101 LEU A O 1
ATOM 785 N N . ALA A 1 102 ? 17.999 -3.578 -4.867 1.00 83.00 102 ALA A N 1
ATOM 786 C CA . ALA A 1 102 ? 16.816 -2.725 -4.769 1.00 83.00 102 ALA A CA 1
ATOM 787 C C . ALA A 1 102 ? 15.570 -3.546 -4.397 1.00 83.00 102 ALA A C 1
ATOM 789 O O . ALA A 1 102 ? 14.831 -3.171 -3.486 1.00 83.00 102 ALA A O 1
ATOM 790 N N . LEU A 1 103 ? 15.395 -4.718 -5.013 1.00 86.25 103 LEU A N 1
ATOM 791 C CA . LEU A 1 103 ? 14.299 -5.643 -4.695 1.00 86.25 103 LEU A CA 1
ATOM 792 C C . LEU A 1 103 ? 14.412 -6.215 -3.279 1.00 86.25 103 LEU A C 1
ATOM 794 O O . LEU A 1 103 ? 13.411 -6.319 -2.572 1.00 86.25 103 LEU A O 1
ATOM 798 N N . GLN A 1 104 ? 15.627 -6.545 -2.832 1.00 89.69 104 GLN A N 1
ATOM 799 C CA . GLN A 1 104 ? 15.867 -6.970 -1.451 1.00 89.69 104 GLN A CA 1
ATOM 800 C C . GLN A 1 104 ? 15.546 -5.859 -0.445 1.00 89.69 104 GLN A C 1
ATOM 802 O O . GLN A 1 104 ? 14.982 -6.134 0.616 1.00 89.69 104 GLN A O 1
ATOM 807 N N . ASN A 1 105 ? 15.866 -4.604 -0.771 1.00 88.75 105 ASN A N 1
ATOM 808 C CA . ASN A 1 105 ? 15.521 -3.459 0.068 1.00 88.75 105 ASN A CA 1
ATOM 809 C C . ASN A 1 105 ? 14.004 -3.248 0.135 1.00 88.75 105 ASN A C 1
ATOM 811 O O . ASN A 1 105 ? 13.477 -3.065 1.231 1.00 88.75 105 ASN A O 1
ATOM 815 N N . LEU A 1 106 ? 13.295 -3.347 -0.995 1.00 89.62 106 LEU A N 1
ATOM 816 C CA . LEU A 1 106 ? 11.829 -3.324 -1.028 1.00 89.62 106 LEU A CA 1
ATOM 817 C C . LEU A 1 106 ? 11.233 -4.435 -0.164 1.00 89.62 106 LEU A C 1
ATOM 819 O O . LEU A 1 106 ? 10.408 -4.159 0.705 1.00 89.62 106 LEU A O 1
ATOM 823 N N . HIS A 1 107 ? 11.712 -5.670 -0.332 1.00 92.19 107 HIS A N 1
ATOM 824 C CA . HIS A 1 107 ? 11.276 -6.801 0.479 1.00 92.19 107 HIS A CA 1
ATOM 825 C C . HIS A 1 107 ? 11.475 -6.534 1.975 1.00 92.19 107 HIS A C 1
ATOM 827 O O . HIS A 1 107 ? 10.538 -6.693 2.754 1.00 92.19 107 HIS A O 1
ATOM 833 N N . ARG A 1 108 ? 12.660 -6.053 2.375 1.00 92.19 108 ARG A N 1
ATOM 834 C CA . ARG A 1 108 ? 12.959 -5.699 3.769 1.00 92.19 108 ARG A CA 1
ATOM 835 C C . ARG A 1 108 ? 12.020 -4.613 4.295 1.00 92.19 108 ARG A C 1
ATOM 837 O O . ARG A 1 108 ? 11.543 -4.730 5.422 1.00 92.19 108 ARG A O 1
ATOM 844 N N . SER A 1 109 ? 11.746 -3.579 3.501 1.00 91.50 109 SER A N 1
ATOM 845 C CA . SER A 1 109 ? 10.826 -2.503 3.879 1.00 91.50 109 SER A CA 1
ATOM 846 C C . SER A 1 109 ? 9.389 -3.006 4.037 1.00 91.50 109 SER A C 1
ATOM 848 O O . SER A 1 109 ? 8.731 -2.654 5.012 1.00 91.50 109 SER A O 1
ATOM 850 N N . TYR A 1 110 ? 8.908 -3.873 3.143 1.00 93.94 110 TYR A N 1
ATOM 851 C CA . TYR A 1 110 ? 7.567 -4.461 3.246 1.00 93.94 110 TYR A CA 1
ATOM 852 C C . TYR A 1 110 ? 7.425 -5.371 4.464 1.00 93.94 110 TYR A C 1
ATOM 854 O O . TYR A 1 110 ? 6.426 -5.285 5.179 1.00 93.94 110 TYR A O 1
ATOM 862 N N . SER A 1 111 ? 8.449 -6.172 4.762 1.00 93.25 111 SER A N 1
ATOM 863 C CA . SER A 1 111 ? 8.490 -6.986 5.980 1.00 93.25 111 SER A CA 1
ATOM 864 C C . SER A 1 111 ? 8.517 -6.114 7.240 1.00 93.25 111 SER A C 1
ATOM 866 O O . SER A 1 111 ? 7.808 -6.394 8.200 1.00 93.25 111 SER A O 1
ATOM 868 N N . ALA A 1 112 ? 9.270 -5.007 7.239 1.00 92.12 112 ALA A N 1
ATOM 869 C CA . ALA A 1 112 ? 9.328 -4.083 8.376 1.00 92.12 112 ALA A CA 1
ATOM 870 C C . ALA A 1 112 ? 7.997 -3.354 8.639 1.00 92.12 112 ALA A C 1
ATOM 872 O O . ALA A 1 112 ? 7.704 -3.004 9.783 1.00 92.12 112 ALA A O 1
ATOM 873 N N . LEU A 1 113 ? 7.201 -3.133 7.591 1.00 93.50 113 LEU A N 1
ATOM 874 C CA . LEU A 1 113 ? 5.852 -2.564 7.661 1.00 93.50 113 LEU A CA 1
ATOM 875 C C . LEU A 1 113 ? 4.760 -3.618 7.891 1.00 93.50 113 LEU A C 1
ATOM 877 O O . LEU A 1 113 ? 3.580 -3.261 7.978 1.00 93.50 113 LEU A O 1
ATOM 881 N N . PHE A 1 114 ? 5.154 -4.889 8.011 1.00 93.50 114 PHE A N 1
ATOM 882 C CA . PHE A 1 114 ? 4.272 -6.019 8.274 1.00 93.50 114 PHE A CA 1
ATOM 883 C C . PHE A 1 114 ? 3.132 -6.098 7.244 1.00 93.50 114 PHE A C 1
ATOM 885 O O . PHE A 1 114 ? 1.954 -6.120 7.596 1.00 93.50 114 PHE A O 1
ATOM 892 N N . LEU A 1 115 ? 3.493 -6.006 5.956 1.00 93.81 115 LEU A N 1
ATOM 893 C CA . LEU A 1 115 ? 2.534 -5.971 4.845 1.00 93.81 115 LEU A CA 1
ATOM 894 C C . LEU A 1 115 ? 2.081 -7.364 4.398 1.00 93.81 115 LEU A C 1
ATOM 896 O O . LEU A 1 115 ? 0.932 -7.513 4.015 1.00 93.81 115 LEU A O 1
ATOM 900 N N . TYR A 1 116 ? 2.959 -8.369 4.436 1.00 91.94 116 TYR A N 1
ATOM 901 C CA . TYR A 1 116 ? 2.641 -9.717 3.940 1.00 91.94 116 TYR A CA 1
ATOM 902 C C . TYR A 1 116 ? 1.650 -10.470 4.833 1.00 91.94 116 TYR A C 1
ATOM 904 O O . TYR A 1 116 ? 0.862 -11.269 4.339 1.00 91.94 116 TYR A O 1
ATOM 912 N N . ASP A 1 117 ? 1.699 -10.209 6.138 1.00 89.88 117 ASP A N 1
ATOM 913 C CA . ASP A 1 117 ? 0.916 -10.924 7.149 1.00 89.88 117 ASP A CA 1
ATOM 914 C C . ASP A 1 117 ? -0.440 -10.259 7.446 1.00 89.88 117 ASP A C 1
ATOM 916 O O . ASP A 1 117 ? -1.215 -10.756 8.263 1.00 89.88 117 ASP A O 1
ATOM 920 N N . ASP A 1 118 ? -0.737 -9.124 6.804 1.00 91.19 118 ASP A N 1
ATOM 921 C CA . ASP A 1 118 ? -2.004 -8.421 6.974 1.00 91.19 118 ASP A CA 1
ATOM 922 C C . ASP A 1 118 ? -2.954 -8.729 5.806 1.00 91.19 118 ASP A C 1
ATOM 924 O O . ASP A 1 118 ? -2.690 -8.303 4.681 1.00 91.19 118 ASP A O 1
ATOM 928 N N . PRO A 1 119 ? -4.102 -9.393 6.044 1.00 90.25 119 PRO A N 1
ATOM 929 C CA . PRO A 1 119 ? -5.039 -9.772 4.984 1.00 90.25 119 PRO A CA 1
ATOM 930 C C . PRO A 1 119 ? -5.690 -8.574 4.276 1.00 90.25 119 PRO A C 1
ATOM 932 O O . PRO A 1 119 ? -6.354 -8.737 3.256 1.00 90.25 119 PRO A O 1
ATOM 935 N N . ARG A 1 120 ? -5.544 -7.361 4.819 1.00 91.69 120 ARG A N 1
ATOM 936 C CA . ARG A 1 120 ? -6.065 -6.116 4.238 1.00 91.69 120 ARG A CA 1
ATOM 937 C C . ARG A 1 120 ? -5.072 -5.485 3.264 1.00 91.69 120 ARG A C 1
ATOM 939 O O . ARG A 1 120 ? -5.356 -4.411 2.723 1.00 91.69 120 ARG A O 1
ATOM 946 N N . VAL A 1 121 ? -3.898 -6.089 3.092 1.00 94.69 121 VAL A N 1
ATOM 947 C CA . VAL A 1 121 ? -2.826 -5.598 2.237 1.00 94.69 121 VAL A CA 1
ATOM 948 C C . VAL A 1 121 ? -2.499 -6.641 1.177 1.00 94.69 121 VAL A C 1
ATOM 950 O O . VAL A 1 121 ? -2.258 -7.804 1.475 1.00 94.69 121 VAL A O 1
ATOM 953 N N . GLU A 1 122 ? -2.444 -6.209 -0.076 1.00 92.88 122 GLU A N 1
ATOM 954 C CA . GLU A 1 122 ? -1.937 -7.018 -1.181 1.00 92.88 122 GLU A CA 1
ATOM 955 C C . GLU A 1 122 ? -0.630 -6.393 -1.676 1.00 92.88 122 GLU A C 1
ATOM 957 O O . GLU A 1 122 ? -0.593 -5.209 -2.029 1.00 92.88 122 GLU A O 1
ATOM 962 N N . VAL A 1 123 ? 0.445 -7.184 -1.705 1.00 92.88 123 VAL A N 1
ATOM 963 C CA . VAL A 1 123 ? 1.743 -6.771 -2.253 1.00 92.88 123 VAL A CA 1
ATOM 964 C C . VAL A 1 123 ? 1.948 -7.468 -3.592 1.00 92.88 123 VAL A C 1
ATOM 966 O O . VAL A 1 123 ? 2.042 -8.693 -3.676 1.00 92.88 123 VAL A O 1
ATOM 969 N N . LEU A 1 124 ? 1.995 -6.665 -4.643 1.00 88.81 124 LEU A N 1
ATOM 970 C CA . LEU A 1 124 ? 1.971 -7.086 -6.031 1.00 88.81 124 LEU A CA 1
ATOM 971 C C . LEU A 1 124 ? 3.247 -6.629 -6.734 1.00 88.81 124 LEU A C 1
ATOM 973 O O . LEU A 1 124 ? 3.863 -5.620 -6.383 1.00 88.81 124 LEU A O 1
ATOM 977 N N . MET A 1 125 ? 3.620 -7.364 -7.766 1.00 85.88 125 MET A N 1
ATOM 978 C CA . MET A 1 125 ? 4.583 -6.935 -8.759 1.00 85.88 125 MET A CA 1
ATOM 979 C C . MET A 1 125 ? 3.941 -6.969 -10.138 1.00 85.88 125 MET A C 1
ATOM 981 O O . MET A 1 125 ? 3.082 -7.805 -10.414 1.00 85.88 125 MET A O 1
ATOM 985 N N . VAL A 1 126 ? 4.347 -6.040 -10.990 1.00 79.44 126 VAL A N 1
ATOM 986 C CA . VAL A 1 126 ? 3.892 -5.979 -12.375 1.00 79.44 126 VAL A CA 1
ATOM 987 C C . VAL A 1 126 ? 5.078 -6.270 -13.264 1.00 79.44 126 VAL A C 1
ATOM 989 O O . VAL A 1 126 ? 6.066 -5.544 -13.215 1.00 79.44 126 VAL A O 1
ATOM 992 N N . ASP A 1 127 ? 4.975 -7.326 -14.056 1.00 78.94 127 ASP A N 1
ATOM 993 C CA . ASP A 1 127 ? 5.958 -7.677 -15.072 1.00 78.94 127 ASP A CA 1
ATOM 994 C C . ASP A 1 127 ? 5.252 -7.665 -16.426 1.00 78.94 127 ASP A C 1
ATOM 996 O O . ASP A 1 127 ? 4.293 -8.408 -16.646 1.00 78.94 127 ASP A O 1
ATOM 1000 N N . ASN A 1 128 ? 5.676 -6.760 -17.311 1.00 75.31 128 ASN A N 1
ATOM 1001 C CA . ASN A 1 128 ? 5.002 -6.486 -18.577 1.00 75.31 128 ASN A CA 1
ATOM 1002 C C . ASN A 1 128 ? 3.513 -6.110 -18.386 1.00 75.31 128 ASN A C 1
ATOM 1004 O O . ASN A 1 128 ? 3.193 -4.978 -18.028 1.00 75.31 128 ASN A O 1
ATOM 1008 N N . ARG A 1 129 ? 2.604 -7.070 -18.612 1.00 70.81 129 ARG A N 1
ATOM 1009 C CA . ARG A 1 129 ? 1.140 -6.937 -18.489 1.00 70.81 129 ARG A CA 1
ATOM 1010 C C . ARG A 1 129 ? 0.538 -7.871 -17.442 1.00 70.81 129 ARG A C 1
ATOM 1012 O O . ARG A 1 129 ? -0.685 -7.922 -17.298 1.00 70.81 129 ARG A O 1
ATOM 1019 N N . GLU A 1 130 ? 1.376 -8.605 -16.722 1.00 73.56 130 GLU A N 1
ATOM 1020 C CA . GLU A 1 130 ? 0.947 -9.564 -15.716 1.00 73.56 130 GLU A CA 1
ATOM 1021 C C . GLU A 1 130 ? 1.082 -8.971 -14.318 1.00 73.56 130 GLU A C 1
ATOM 1023 O O . GLU A 1 130 ? 2.079 -8.334 -13.975 1.00 73.56 130 GLU A O 1
ATOM 1028 N N . VAL A 1 131 ? 0.046 -9.180 -13.504 1.00 81.31 131 VAL A N 1
ATOM 1029 C CA . VAL A 1 131 ? 0.041 -8.815 -12.087 1.00 81.31 131 VAL A CA 1
ATOM 1030 C C . VAL A 1 131 ? 0.296 -10.085 -11.292 1.00 81.31 131 VAL A C 1
ATOM 1032 O O . VAL A 1 131 ? -0.534 -10.993 -11.281 1.00 81.31 131 VAL A O 1
ATOM 1035 N N . LEU A 1 132 ? 1.443 -10.134 -10.628 1.00 85.25 132 LEU A N 1
ATOM 1036 C CA . LEU A 1 132 ? 1.919 -11.288 -9.878 1.00 85.25 132 LEU A CA 1
ATOM 1037 C C . LEU A 1 132 ? 2.042 -10.925 -8.390 1.00 85.25 132 LEU A C 1
ATOM 1039 O O . LEU A 1 132 ? 2.229 -9.752 -8.056 1.00 85.25 132 LEU A O 1
ATOM 1043 N N . PRO A 1 133 ? 1.964 -11.895 -7.465 1.00 89.19 133 PRO A N 1
ATOM 1044 C CA . PRO A 1 133 ? 2.391 -11.675 -6.088 1.00 89.19 133 PRO A CA 1
ATOM 1045 C C . PRO A 1 133 ? 3.847 -11.208 -6.058 1.00 89.19 133 PRO A C 1
ATOM 1047 O O . PRO A 1 133 ? 4.679 -11.726 -6.802 1.00 89.19 133 PRO A O 1
ATOM 1050 N N . PHE A 1 134 ? 4.165 -10.228 -5.214 1.00 89.56 134 PHE A N 1
ATOM 1051 C CA . PHE A 1 134 ? 5.528 -9.710 -5.144 1.00 89.56 134 PHE A CA 1
ATOM 1052 C C . PHE A 1 134 ? 6.513 -10.786 -4.670 1.00 89.56 134 PHE A C 1
ATOM 1054 O O . PHE A 1 134 ? 6.425 -11.269 -3.540 1.00 89.56 134 PHE A O 1
ATOM 1061 N N . ASP A 1 135 ? 7.507 -11.086 -5.504 1.00 89.12 135 ASP A N 1
ATOM 1062 C CA . ASP A 1 135 ? 8.659 -11.902 -5.141 1.00 89.12 135 ASP A CA 1
ATOM 1063 C C . ASP A 1 135 ? 9.965 -11.227 -5.581 1.00 89.12 135 ASP A C 1
ATOM 1065 O O . ASP A 1 135 ? 10.252 -11.044 -6.763 1.00 89.12 135 ASP A O 1
ATOM 1069 N N . HIS A 1 136 ? 10.800 -10.898 -4.596 1.00 86.62 136 HIS A N 1
ATOM 1070 C CA . HIS A 1 136 ? 12.105 -10.268 -4.798 1.00 86.62 136 HIS A CA 1
ATOM 1071 C C . HIS A 1 136 ? 13.127 -11.160 -5.516 1.00 86.62 136 HIS A C 1
ATOM 1073 O O . HIS A 1 136 ? 14.171 -10.659 -5.936 1.00 86.62 136 HIS A O 1
ATOM 1079 N N . ARG A 1 137 ? 12.873 -12.471 -5.614 1.00 87.12 137 ARG A N 1
ATOM 1080 C CA . ARG A 1 137 ? 13.756 -13.445 -6.274 1.00 87.12 137 ARG A CA 1
ATOM 1081 C C . ARG A 1 137 ? 13.349 -13.725 -7.711 1.00 87.12 137 ARG A C 1
ATOM 1083 O O . ARG A 1 137 ? 14.172 -14.229 -8.472 1.00 87.12 137 ARG A O 1
ATOM 1090 N N . THR A 1 138 ? 12.112 -13.402 -8.077 1.00 83.69 138 THR A N 1
ATOM 1091 C CA . THR A 1 138 ? 11.592 -13.682 -9.410 1.00 83.69 138 THR A CA 1
ATOM 1092 C C . THR A 1 138 ? 12.282 -12.770 -10.435 1.00 83.69 138 THR A C 1
ATOM 1094 O O . THR A 1 138 ? 12.231 -11.537 -10.305 1.00 83.69 138 THR A O 1
ATOM 1097 N N . PRO A 1 139 ? 12.980 -13.333 -11.441 1.00 80.31 139 PRO A N 1
ATOM 1098 C CA . PRO A 1 139 ? 13.601 -12.544 -12.499 1.00 80.31 139 PRO A CA 1
ATOM 1099 C C . PRO A 1 139 ? 12.534 -11.901 -13.391 1.00 80.31 139 PRO A C 1
ATOM 1101 O O . PRO A 1 139 ? 11.402 -12.368 -13.445 1.00 80.31 139 PRO A O 1
ATOM 1104 N N . VAL A 1 140 ? 12.911 -10.838 -14.103 1.00 80.75 140 VAL A N 1
ATOM 1105 C CA . VAL A 1 140 ? 12.034 -10.227 -15.115 1.00 80.75 140 VAL A CA 1
ATOM 1106 C C . VAL A 1 140 ? 11.826 -11.213 -16.266 1.00 80.75 140 VAL A C 1
ATOM 1108 O O . VAL A 1 140 ? 12.797 -11.817 -16.744 1.00 80.75 140 VAL A O 1
ATOM 1111 N N . SER A 1 141 ? 10.577 -11.348 -16.703 1.00 83.69 141 SER A N 1
ATOM 1112 C CA . SER A 1 141 ? 10.153 -12.139 -17.854 1.00 83.69 141 SER A CA 1
ATOM 1113 C C . SER A 1 141 ? 10.867 -11.699 -19.138 1.00 83.69 141 SER A C 1
ATOM 1115 O O . SER A 1 141 ? 11.392 -10.585 -19.249 1.00 83.69 141 SER A O 1
ATOM 1117 N N . ASN A 1 142 ? 10.924 -12.585 -20.133 1.00 82.94 142 ASN A N 1
ATOM 1118 C CA . ASN A 1 142 ? 11.534 -12.231 -21.414 1.00 82.94 142 ASN A CA 1
ATOM 1119 C C . ASN A 1 142 ? 10.686 -11.183 -22.143 1.00 82.94 142 ASN A C 1
ATOM 1121 O O . ASN A 1 142 ? 11.239 -10.233 -22.689 1.00 82.94 142 ASN A O 1
ATOM 1125 N N . GLU A 1 143 ? 9.362 -11.310 -22.081 1.00 80.69 143 GLU A N 1
ATOM 1126 C CA . GLU A 1 143 ? 8.411 -10.341 -22.616 1.00 80.69 143 GLU A CA 1
ATOM 1127 C C . GLU A 1 143 ? 8.564 -8.979 -21.933 1.00 80.69 143 GLU A C 1
ATOM 1129 O O . GLU A 1 143 ? 8.620 -7.958 -22.611 1.00 80.69 143 GLU A O 1
ATOM 1134 N N . GLY A 1 144 ? 8.704 -8.958 -20.605 1.00 77.62 144 GLY A N 1
ATOM 1135 C CA . GLY A 1 144 ? 8.976 -7.746 -19.837 1.00 77.62 144 GLY A CA 1
ATOM 1136 C C . GLY A 1 144 ? 10.287 -7.096 -20.238 1.00 77.62 144 GLY A C 1
ATOM 1137 O O . GLY A 1 144 ? 10.321 -5.893 -20.469 1.00 77.62 144 GLY A O 1
ATOM 1138 N N . ARG A 1 145 ? 11.353 -7.883 -20.424 1.00 80.25 145 ARG A N 1
ATOM 1139 C CA . ARG A 1 145 ? 12.645 -7.366 -20.893 1.00 80.25 145 ARG A CA 1
ATOM 1140 C C . ARG A 1 145 ? 12.545 -6.733 -22.282 1.00 80.25 145 ARG A C 1
ATOM 1142 O O . ARG A 1 145 ? 13.135 -5.678 -22.499 1.00 80.25 145 ARG A O 1
ATOM 1149 N N . GLU A 1 146 ? 11.822 -7.347 -23.214 1.00 80.19 146 GLU A N 1
ATOM 1150 C CA . GLU A 1 146 ? 11.661 -6.797 -24.564 1.00 80.19 146 GLU A CA 1
ATOM 1151 C C . GLU A 1 146 ? 10.765 -5.551 -24.575 1.00 80.19 146 GLU A C 1
ATOM 1153 O O . GLU A 1 146 ? 11.152 -4.538 -25.161 1.00 80.19 146 GLU A O 1
ATOM 1158 N N . SER A 1 147 ? 9.641 -5.563 -23.849 1.00 74.75 147 SER A N 1
ATOM 1159 C CA . SER A 1 147 ? 8.804 -4.371 -23.638 1.00 74.75 147 SER A CA 1
ATOM 1160 C C . SER A 1 147 ? 9.613 -3.226 -23.029 1.00 74.75 147 SER A C 1
ATOM 1162 O O . SER A 1 147 ? 9.546 -2.096 -23.511 1.00 74.75 147 SER A O 1
ATOM 1164 N N . SER A 1 148 ? 10.454 -3.527 -22.035 1.00 74.06 148 SER A N 1
ATOM 1165 C CA . SER A 1 148 ? 11.349 -2.554 -21.419 1.00 74.06 148 SER A CA 1
ATOM 1166 C C . SER A 1 148 ? 12.305 -1.917 -22.429 1.00 74.06 148 SER A C 1
ATOM 1168 O O . SER A 1 148 ? 12.471 -0.701 -22.470 1.00 74.06 148 SER A O 1
ATOM 1170 N N . ARG A 1 149 ? 12.920 -2.716 -23.304 1.00 77.56 149 ARG A N 1
ATOM 1171 C CA . ARG A 1 149 ? 13.820 -2.189 -24.342 1.00 77.56 149 ARG A CA 1
ATOM 1172 C C . ARG A 1 149 ? 13.098 -1.265 -25.318 1.00 77.56 149 ARG A C 1
ATOM 1174 O O . ARG A 1 149 ? 13.653 -0.232 -25.685 1.00 77.56 149 ARG A O 1
ATOM 1181 N N . VAL A 1 150 ? 11.889 -1.635 -25.740 1.00 76.75 150 VAL A N 1
ATOM 1182 C CA . VAL A 1 150 ? 11.074 -0.830 -26.662 1.00 76.75 150 VAL A CA 1
ATOM 1183 C C . VAL A 1 150 ? 10.670 0.491 -26.017 1.00 76.75 150 VAL A C 1
ATOM 1185 O O . VAL A 1 150 ? 10.832 1.542 -26.638 1.00 76.75 150 VAL A O 1
ATOM 1188 N N . ASN A 1 151 ? 10.210 0.459 -24.768 1.00 72.12 151 ASN A N 1
ATOM 1189 C CA . ASN A 1 151 ? 9.827 1.666 -24.051 1.00 72.12 151 ASN A CA 1
ATOM 1190 C C . ASN A 1 151 ? 11.025 2.604 -23.839 1.00 72.12 151 ASN A C 1
ATOM 1192 O O . ASN A 1 151 ? 10.898 3.799 -24.086 1.00 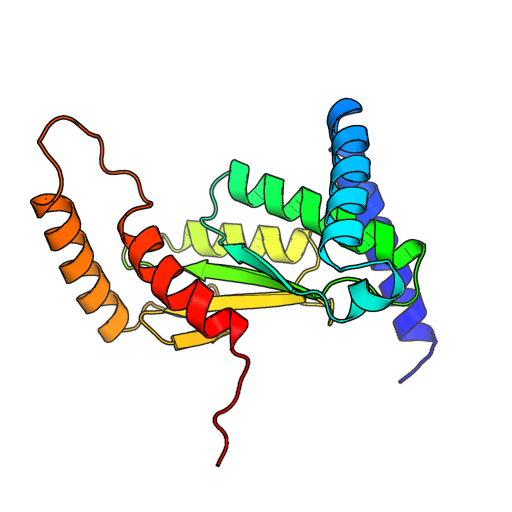72.12 151 ASN A O 1
ATOM 1196 N N . LEU A 1 152 ? 12.218 2.083 -23.529 1.00 70.94 152 LEU A N 1
ATOM 1197 C CA . LEU A 1 152 ? 13.433 2.903 -23.418 1.00 70.94 152 LEU A CA 1
ATOM 1198 C C . LEU A 1 152 ? 13.778 3.619 -24.735 1.00 70.94 152 LEU A C 1
ATOM 1200 O O . LEU A 1 152 ? 14.156 4.792 -24.723 1.00 70.94 152 LEU A O 1
ATOM 1204 N N . LEU A 1 153 ? 13.619 2.940 -25.877 1.00 77.38 153 LEU A N 1
ATOM 1205 C CA . LEU A 1 153 ? 13.808 3.550 -27.198 1.00 77.38 153 LEU A CA 1
ATOM 1206 C C . LEU A 1 153 ? 12.751 4.623 -27.487 1.00 77.38 153 LEU A C 1
ATOM 1208 O O . LEU A 1 153 ? 13.092 5.684 -28.009 1.00 77.38 153 LEU A O 1
ATOM 1212 N N . LEU A 1 154 ? 11.489 4.370 -27.125 1.00 69.44 154 LEU A N 1
ATOM 1213 C CA . LEU A 1 154 ? 10.393 5.328 -27.273 1.00 69.44 154 LEU A CA 1
ATOM 1214 C C . LEU A 1 154 ? 10.646 6.590 -26.435 1.00 69.44 154 LEU A C 1
ATOM 1216 O O . LEU A 1 154 ? 10.544 7.698 -26.952 1.00 69.44 154 LEU A O 1
ATOM 1220 N N . VAL A 1 155 ? 11.049 6.429 -25.172 1.00 67.19 155 VAL A N 1
ATOM 1221 C CA . VAL A 1 155 ? 11.408 7.535 -24.272 1.00 67.19 155 VAL A CA 1
ATOM 1222 C C . VAL A 1 155 ? 12.571 8.344 -24.842 1.00 67.19 155 VAL A C 1
ATOM 1224 O O . VAL A 1 155 ? 12.506 9.572 -24.881 1.00 67.19 155 VAL A O 1
ATOM 1227 N N . GLY A 1 156 ? 13.607 7.672 -25.352 1.00 67.25 156 GLY A N 1
ATOM 1228 C CA . GLY A 1 156 ? 14.735 8.329 -26.014 1.00 67.25 156 GLY A CA 1
ATOM 1229 C C . GLY A 1 156 ? 14.350 9.089 -27.289 1.00 67.25 156 GLY A C 1
ATOM 1230 O O . GLY A 1 156 ? 14.993 10.081 -27.618 1.00 67.25 156 GLY A O 1
ATOM 1231 N N . HIS A 1 157 ? 13.302 8.655 -27.996 1.00 70.00 157 HIS A N 1
ATOM 1232 C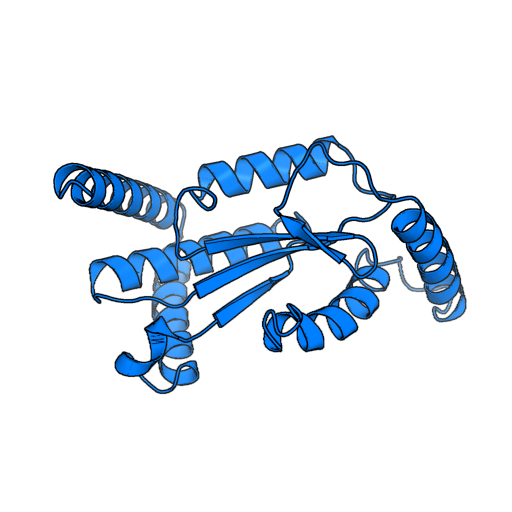 CA . HIS A 1 157 ? 12.790 9.324 -29.194 1.00 70.00 157 HIS A CA 1
ATOM 1233 C C . HIS A 1 157 ? 11.862 10.503 -28.871 1.00 70.00 157 HIS A C 1
ATOM 1235 O O . HIS A 1 157 ? 11.899 11.527 -29.550 1.00 70.00 157 HIS A O 1
ATOM 1241 N N . CYS A 1 158 ? 11.030 10.369 -27.837 1.00 65.31 158 CYS A N 1
ATOM 1242 C CA . CYS A 1 158 ? 10.067 11.391 -27.433 1.00 65.31 158 CYS A CA 1
ATOM 1243 C C . CYS A 1 158 ? 10.699 12.553 -26.651 1.00 65.31 158 CYS A C 1
ATOM 1245 O O . CYS A 1 158 ? 10.063 13.600 -26.527 1.00 65.31 158 CYS A O 1
ATOM 1247 N N . ARG A 1 159 ? 11.927 12.406 -26.136 1.00 59.84 159 ARG A N 1
ATOM 1248 C CA . ARG A 1 159 ? 12.608 13.451 -25.358 1.00 59.84 159 ARG A CA 1
ATOM 1249 C C . ARG A 1 159 ? 13.611 14.257 -26.188 1.00 59.84 159 ARG A C 1
ATOM 1251 O O . ARG A 1 159 ? 14.465 13.713 -26.881 1.00 59.84 159 ARG A O 1
ATOM 1258 N N . THR A 1 160 ? 13.555 15.582 -26.058 1.00 55.09 160 THR A N 1
ATOM 1259 C CA . THR A 1 160 ? 14.602 16.502 -26.532 1.00 55.09 160 THR A CA 1
ATOM 1260 C C . THR A 1 160 ? 15.800 16.512 -25.571 1.00 55.09 160 THR A C 1
ATOM 1262 O O . THR A 1 160 ? 15.623 16.421 -24.362 1.00 55.09 160 THR A O 1
ATOM 1265 N N . TRP A 1 161 ? 17.012 16.669 -26.113 1.00 50.16 161 TRP A N 1
ATOM 1266 C CA . TRP A 1 161 ? 18.354 16.452 -25.522 1.00 50.16 161 TRP A CA 1
ATOM 1267 C C . TRP A 1 161 ? 18.697 17.110 -24.154 1.00 50.16 161 TRP A C 1
ATOM 1269 O O . TRP A 1 161 ? 19.804 16.918 -23.662 1.00 50.16 161 TRP A O 1
ATOM 1279 N N . LEU A 1 162 ? 17.806 17.881 -23.519 1.00 46.34 162 LEU A N 1
ATOM 1280 C CA . LEU A 1 162 ? 18.099 18.678 -22.312 1.00 46.34 162 LEU A CA 1
ATOM 1281 C C . LEU A 1 162 ? 17.579 18.109 -20.983 1.00 46.34 162 LEU A C 1
ATOM 1283 O O . LEU A 1 162 ? 17.905 18.662 -19.934 1.00 46.34 162 LEU A O 1
ATOM 1287 N N . GLU A 1 163 ? 16.809 17.025 -20.990 1.00 47.41 163 GLU A N 1
ATOM 1288 C CA . GLU A 1 163 ? 16.220 16.479 -19.763 1.00 47.41 163 GLU A CA 1
ATOM 1289 C C . GLU A 1 163 ? 16.898 15.168 -19.364 1.00 47.41 163 GLU A C 1
ATOM 1291 O O . GLU A 1 163 ? 16.925 14.204 -20.132 1.00 47.41 163 GLU A O 1
ATOM 1296 N N . THR A 1 164 ? 17.436 15.110 -18.142 1.00 47.00 164 THR A N 1
ATOM 1297 C CA . THR A 1 164 ? 17.924 13.855 -17.562 1.00 47.00 164 THR A CA 1
ATOM 1298 C C . THR A 1 164 ? 16.796 12.820 -17.564 1.00 47.00 164 THR A C 1
ATOM 1300 O O . THR A 1 164 ? 15.691 13.148 -17.123 1.00 47.00 164 THR A O 1
ATOM 1303 N N . PRO A 1 165 ? 17.038 11.588 -18.052 1.00 44.34 165 PRO A N 1
ATOM 1304 C CA . PRO A 1 165 ? 16.030 10.540 -18.065 1.00 44.34 165 PRO A CA 1
ATOM 1305 C C . PRO A 1 165 ? 15.592 10.266 -16.631 1.00 44.34 165 PRO A C 1
ATOM 1307 O O . PRO A 1 165 ? 16.368 9.803 -15.794 1.00 44.34 165 PRO A O 1
ATOM 1310 N N . GLU A 1 166 ? 14.342 10.592 -16.342 1.00 47.12 166 GLU A N 1
ATOM 1311 C CA . GLU A 1 166 ? 13.729 10.232 -15.083 1.00 47.12 166 GLU A CA 1
ATOM 1312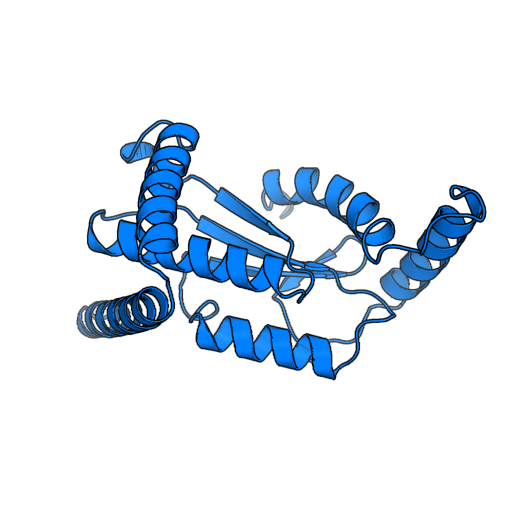 C C . GLU A 1 166 ? 13.224 8.794 -15.207 1.00 47.12 166 GLU A C 1
ATOM 1314 O O . GLU A 1 166 ? 12.613 8.426 -16.208 1.00 47.12 166 GLU A O 1
ATOM 1319 N N . LEU A 1 167 ? 13.490 7.989 -14.173 1.00 44.38 167 LEU A N 1
ATOM 1320 C CA . LEU A 1 167 ? 13.159 6.563 -13.987 1.00 44.38 167 LEU A CA 1
ATOM 1321 C C . LEU A 1 167 ? 11.664 6.205 -14.200 1.00 44.38 167 LEU A C 1
ATOM 1323 O O . LEU A 1 167 ? 11.236 5.084 -13.939 1.00 44.38 167 LEU A O 1
ATOM 1327 N N . TRP A 1 168 ? 10.859 7.186 -14.594 1.00 47.84 168 TRP A N 1
ATOM 1328 C CA . TRP A 1 168 ? 9.422 7.248 -14.463 1.00 47.84 168 TRP A CA 1
ATOM 1329 C C . TRP A 1 168 ? 8.677 7.185 -15.793 1.00 47.84 168 TRP A C 1
ATOM 1331 O O . TRP A 1 168 ? 7.502 6.865 -15.750 1.00 47.84 168 TRP A O 1
ATOM 1341 N N . ASP A 1 169 ? 9.285 7.413 -16.958 1.00 49.91 169 ASP A N 1
ATOM 1342 C CA . ASP A 1 169 ? 8.510 7.417 -18.215 1.00 49.91 169 ASP A CA 1
ATOM 1343 C C . ASP A 1 169 ? 8.017 6.020 -18.618 1.00 49.91 169 ASP A C 1
ATOM 1345 O O . ASP A 1 169 ? 6.874 5.849 -19.045 1.00 49.91 169 ASP A O 1
ATOM 1349 N N . ASP A 1 170 ? 8.845 5.004 -18.387 1.00 46.38 170 ASP A N 1
ATOM 1350 C CA . ASP A 1 170 ? 8.468 3.600 -18.556 1.00 46.38 170 ASP A CA 1
ATOM 1351 C C . ASP A 1 170 ? 7.422 3.172 -17.522 1.00 46.38 170 ASP A C 1
ATOM 1353 O O . ASP A 1 170 ? 6.423 2.511 -17.819 1.00 46.38 170 ASP A O 1
ATOM 1357 N N . ALA 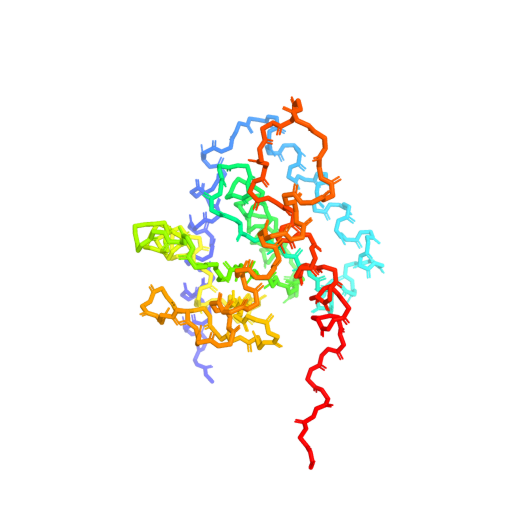A 1 171 ? 7.611 3.652 -16.290 1.00 48.12 171 ALA A N 1
ATOM 1358 C CA . ALA A 1 171 ? 6.660 3.450 -15.221 1.00 48.12 171 ALA A CA 1
ATOM 1359 C C . ALA A 1 171 ? 5.339 4.168 -15.499 1.00 48.12 171 ALA A C 1
ATOM 1361 O O . ALA A 1 171 ? 4.315 3.587 -15.201 1.00 48.12 171 ALA A O 1
ATOM 1362 N N . TYR A 1 172 ? 5.290 5.357 -16.101 1.00 49.16 172 TYR A N 1
ATOM 1363 C CA . TYR A 1 172 ? 4.043 6.067 -16.409 1.00 49.16 172 TYR A CA 1
ATOM 1364 C C . TYR A 1 172 ? 3.228 5.341 -17.483 1.00 49.16 172 TYR A C 1
ATOM 1366 O O . TYR A 1 172 ? 2.012 5.213 -17.324 1.00 49.16 172 TYR A O 1
ATOM 1374 N N . LEU A 1 173 ? 3.878 4.801 -18.519 1.00 48.56 173 LEU A N 1
ATOM 1375 C CA . LEU A 1 173 ? 3.215 3.998 -19.553 1.00 48.56 173 LEU A CA 1
ATOM 1376 C C . LEU A 1 173 ? 2.685 2.672 -18.987 1.00 48.56 173 LEU A C 1
ATOM 1378 O O . LEU A 1 173 ? 1.515 2.342 -19.189 1.00 48.56 173 LEU A O 1
ATOM 1382 N N . ALA A 1 174 ? 3.488 1.968 -18.184 1.00 49.59 174 ALA A N 1
ATOM 1383 C CA . ALA A 1 174 ? 3.047 0.753 -17.502 1.00 49.59 174 ALA A CA 1
ATOM 1384 C C . ALA A 1 174 ? 1.984 1.033 -16.414 1.00 49.59 174 ALA A C 1
ATOM 1386 O O . ALA A 1 174 ? 1.035 0.266 -16.250 1.00 49.59 174 ALA A O 1
ATOM 1387 N N . THR A 1 175 ? 2.084 2.163 -15.698 1.00 45.22 175 THR A N 1
ATOM 1388 C CA . THR A 1 175 ? 1.161 2.573 -14.620 1.00 45.22 175 THR A CA 1
ATOM 1389 C C . THR A 1 175 ? -0.188 3.032 -15.183 1.00 45.22 175 THR A C 1
ATOM 1391 O O . THR A 1 175 ? -1.221 2.799 -14.553 1.00 45.22 175 THR A O 1
ATOM 1394 N N . ALA A 1 176 ? -0.230 3.640 -16.374 1.00 45.25 176 ALA A N 1
ATOM 1395 C CA . ALA A 1 176 ? -1.476 4.039 -17.031 1.00 45.25 176 ALA A CA 1
ATOM 1396 C C . ALA A 1 176 ? -2.335 2.822 -17.428 1.00 45.25 176 ALA A C 1
ATOM 1398 O O . ALA A 1 176 ? -3.519 2.776 -17.082 1.00 45.25 176 ALA A O 1
ATOM 1399 N N . GLU A 1 177 ? -1.740 1.795 -18.051 1.00 49.72 177 GLU A N 1
ATOM 1400 C CA . GLU A 1 177 ? -2.432 0.521 -18.328 1.00 49.72 177 GLU A CA 1
ATOM 1401 C C . GLU A 1 177 ? -2.804 -0.220 -17.022 1.00 49.72 177 GLU A C 1
ATOM 1403 O O . GLU A 1 177 ? -3.883 -0.810 -16.897 1.00 49.72 177 GLU A O 1
ATOM 1408 N N . TYR A 1 178 ? -1.957 -0.119 -15.997 1.00 49.53 178 TYR A N 1
ATOM 1409 C CA . TYR A 1 178 ? -2.143 -0.727 -14.677 1.00 49.53 178 TYR A CA 1
ATOM 1410 C C . TYR A 1 178 ? -3.266 -0.100 -13.835 1.00 49.53 178 TYR A C 1
ATOM 1412 O O . TYR A 1 178 ? -4.027 -0.825 -13.190 1.00 49.53 178 TYR A O 1
ATOM 1420 N N . THR A 1 179 ? -3.428 1.226 -13.823 1.00 48.81 179 THR A N 1
ATOM 1421 C CA . THR A 1 179 ? -4.480 1.894 -13.028 1.00 48.81 179 THR A CA 1
ATOM 1422 C C . THR A 1 179 ? -5.873 1.540 -13.561 1.00 48.81 179 THR A C 1
ATOM 1424 O O . THR A 1 179 ? -6.835 1.443 -12.795 1.00 48.81 179 THR A O 1
ATOM 1427 N N . ALA A 1 180 ? -5.980 1.283 -14.868 1.00 48.66 180 ALA A N 1
ATOM 1428 C CA . ALA A 1 180 ? -7.201 0.793 -15.497 1.00 48.66 180 ALA A CA 1
ATOM 1429 C C . ALA A 1 180 ? -7.522 -0.661 -15.095 1.00 48.66 180 ALA A C 1
ATOM 1431 O O . ALA A 1 180 ? -8.677 -0.985 -14.823 1.00 48.66 180 ALA A O 1
ATOM 1432 N N . ARG A 1 181 ? -6.513 -1.540 -15.000 1.00 53.09 181 ARG A N 1
ATOM 1433 C CA . ARG A 1 181 ? -6.715 -2.983 -14.768 1.00 53.09 181 ARG A CA 1
ATOM 1434 C C . ARG A 1 181 ? -6.749 -3.387 -13.289 1.00 53.09 181 ARG A C 1
ATOM 1436 O O . ARG A 1 181 ? -7.557 -4.226 -12.904 1.00 53.09 181 ARG A O 1
ATOM 1443 N N . SER A 1 182 ? -5.970 -2.733 -12.430 1.00 44.72 182 SER A N 1
ATOM 1444 C CA . SER A 1 182 ? -6.008 -2.927 -10.967 1.00 44.72 182 SER A CA 1
ATOM 1445 C C . SER A 1 182 ? -7.326 -2.463 -10.325 1.00 44.72 182 SER A C 1
ATOM 1447 O O . SER A 1 182 ? -7.723 -3.005 -9.288 1.00 44.72 182 SER A O 1
ATOM 1449 N N . ARG A 1 183 ? -8.037 -1.515 -10.962 1.00 47.94 183 ARG A N 1
ATOM 1450 C CA . ARG A 1 183 ? -9.419 -1.121 -10.628 1.00 47.94 183 ARG A CA 1
ATOM 1451 C C . ARG A 1 183 ? -10.465 -2.162 -11.027 1.00 47.94 183 ARG A C 1
ATOM 1453 O O . ARG A 1 183 ? -11.471 -2.273 -10.336 1.00 47.94 183 ARG A O 1
ATOM 1460 N N . ALA A 1 184 ? -10.240 -2.909 -12.109 1.00 47.50 184 ALA A N 1
ATOM 1461 C CA . ALA A 1 184 ? -11.249 -3.796 -12.690 1.00 47.50 184 ALA A CA 1
ATOM 1462 C C . ALA A 1 184 ? -11.522 -5.057 -11.853 1.00 47.50 184 ALA A C 1
ATOM 1464 O O . ALA A 1 184 ? -12.601 -5.630 -11.958 1.00 47.50 184 ALA A O 1
ATOM 1465 N N . GLY A 1 185 ? -10.591 -5.468 -10.985 1.00 39.62 185 GLY A N 1
ATOM 1466 C CA . GLY A 1 185 ? -10.731 -6.716 -10.241 1.00 39.62 185 GLY A CA 1
ATOM 1467 C C . GLY A 1 185 ? -10.710 -7.943 -11.159 1.00 39.62 185 GLY A C 1
ATOM 1468 O O . GLY A 1 185 ? -11.032 -7.895 -12.343 1.00 39.62 185 GLY A O 1
ATOM 1469 N N . THR A 1 186 ? -10.277 -9.064 -10.602 1.00 44.28 186 THR A N 1
ATOM 1470 C CA . THR A 1 186 ? -10.259 -10.372 -11.253 1.00 44.28 186 THR A CA 1
ATOM 1471 C C . THR A 1 186 ? -11.663 -10.745 -11.739 1.00 44.28 186 THR A C 1
ATOM 1473 O O . THR A 1 186 ? -12.472 -11.272 -10.984 1.00 44.28 186 THR A O 1
ATOM 1476 N N . THR A 1 187 ? -11.965 -10.466 -13.003 1.00 38.19 187 THR A N 1
ATOM 1477 C CA . THR A 1 187 ? -13.100 -11.030 -13.742 1.00 38.19 187 THR A CA 1
ATOM 1478 C C . THR A 1 187 ? -12.548 -11.767 -14.952 1.00 38.19 187 THR A C 1
ATOM 1480 O O . THR A 1 187 ? -12.707 -11.355 -16.093 1.00 38.19 187 THR A O 1
ATOM 1483 N N . ALA A 1 188 ? -11.818 -12.847 -14.686 1.00 33.97 188 ALA A N 1
ATOM 1484 C CA . ALA A 1 188 ? -11.484 -13.845 -15.693 1.00 33.97 188 ALA A CA 1
ATOM 1485 C C . ALA A 1 188 ? -11.175 -15.180 -15.001 1.00 33.97 188 ALA A C 1
ATOM 1487 O O . ALA A 1 188 ? -10.024 -15.576 -14.850 1.00 33.97 188 ALA A O 1
ATOM 1488 N N . SER A 1 189 ? -12.226 -15.857 -14.543 1.00 32.12 189 SER A N 1
ATOM 1489 C CA . SER A 1 189 ? -12.233 -17.318 -14.486 1.00 32.12 189 SER A CA 1
ATOM 1490 C C . SER A 1 189 ? -13.575 -17.804 -15.022 1.00 32.12 189 SER A C 1
ATOM 1492 O O . SER A 1 189 ? -14.560 -17.895 -14.286 1.00 32.12 189 SER A O 1
ATOM 1494 N N . THR A 1 190 ? -13.634 -18.056 -16.323 1.00 33.25 190 THR A N 1
ATOM 1495 C CA . THR A 1 190 ? -14.473 -19.099 -16.923 1.00 33.25 190 THR A CA 1
ATOM 1496 C C . THR A 1 190 ? -13.801 -19.540 -18.210 1.00 33.25 190 THR A C 1
ATOM 1498 O O . THR A 1 190 ? -13.327 -18.641 -18.940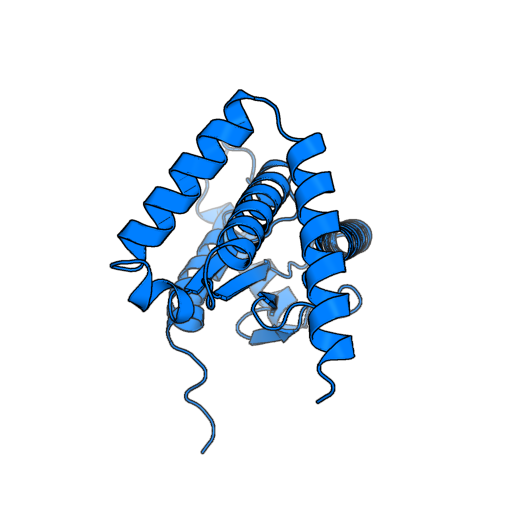 1.00 33.25 190 THR A O 1
#